Protein 4MJF (pdb70)

Organism: Phocaeicola vulgatus (strain ATCC 8482 / DSM 1447 / JCM 5826 / CCUG 4940 / NBRC 14291 / NCTC 11154) (NCBI:txid435590)

Sequence (219 aa):
ADESFADFFYNFASDEKLQLSRIVFPLPYYTEKKEHIEKDDQWKHDPLFSRQDAYTVLFDKAEDEDTGLTSVKIEWWIYLKKGKIKRYYFERLKGLWKLEAIDFADPREDTGKEDFFEFYERFANDSSVFQLSRLHEPLKFVTADPEDEFQILETTTLEAGQWFAFQPVLPRENLTNVNYGQNENVHSNTKVIEKGFGNGFNNTLYFERRHGLWKLQFEDLSD

Radius of gyration: 19.02 Å; Cα contacts (8 Å, |Δi|>4): 403; chains: 1; bounding box: 44×55×34 Å

Secondary structure (DSSP, 8-state):
-PPPHHHHHHHHHH-HHHHHHTB-SSEEEE---EEEE-GGGPPP--TTTTSSB---EESSTT-------EEEEEEEETTTTEEEEEEEEEETTEEEEEEEEEE-----SS---HHHHHHHHHH-HHHHHHTS-SSEEEEEE-SSSTT-EEEEEE-HHHHHHHS----SSEEEEEESS----TT-SEEEE--BSSS---EEEEEEEETTEEE--EEE---

Solvent-accessible surface area: 12993 Å² total

B-factor: mean 55.06, std 17.37, range [31.85, 145.03]

Foldseek 3Di:
DFDDPVVLLQCLLPPPVSVLVQEDPQAWEAAPDTDGNHSVRDDRDSPCVVPQKAKAKALDPVLPCSVQFWKWKWKQQLVVQWMKIWIWGGDPSRTHTRHIYIYRDAQDPDFDFPSPLLLCLLVPVVSVLVQADVFAKEWEADPDDPPDIDIDTDDSVRCVVPPDNRDNGIHMHMCRPHDDDRHRQKMKIWTGDPQQWIKMKIWGQDPRRIHIHIYTHRD

Nearest PDB structures (foldseek):
  4mjf-assembly1_A-2  TM=1.003E+00  e=5.907E-47  Phocaeicola vulgatus ATCC 8482
  3sbu-assembly1_A  TM=9.529E-01  e=8.980E-33  Bacteroides fragilis NCTC 9343
  5ts4-assembly3_C  TM=4.912E-01  e=8.233E-01  synthetic construct
  6ylz-assembly1_AAA-2  TM=1.681E-01  e=1.407E-01  Escherichia coli K-12

InterPro domains:
  IPR025590 Domain of unknown function DUF4348 [PF14254] (47-283)

Structure (mmCIF, N/CA/C/O backbone):
data_4MJF
#
_entry.id   4MJF
#
_cell.length_a   64.719
_cell.length_b   71.913
_cell.length_c   65.504
_cell.angle_alpha   90.000
_cell.angle_beta   92.310
_cell.angle_gamma   90.000
#
_symmetry.space_group_name_H-M   'C 1 2 1'
#
loop_
_entity.id
_entity.type
_entity.pdbx_description
1 polymer 'hypothetical protein'
2 non-polymer '3-CYCLOHEXYL-1-PROPYLSULFONIC ACID'
3 non-polymer 'SULFATE ION'
4 non-polymer 1,2-ETHANEDIOL
5 non-polymer 'CHLORIDE ION'
6 water water
#
loop_
_atom_site.group_PDB
_atom_site.id
_atom_site.type_symbol
_atom_site.label_atom_id
_atom_site.label_alt_id
_atom_site.label_comp_id
_atom_site.label_asym_id
_atom_site.label_entity_id
_atom_site.label_seq_id
_atom_site.pdbx_PDB_ins_code
_atom_site.Cartn_x
_atom_site.Cartn_y
_atom_site.Cartn_z
_atom_site.occupancy
_atom_site.B_iso_or_equiv
_atom_site.auth_seq_id
_atom_site.auth_comp_id
_atom_site.auth_asym_id
_atom_site.auth_atom_id
_atom_site.pdbx_PDB_model_num
ATOM 1 N N . ALA A 1 37 ? 5.530 76.418 30.147 1.00 67.43 60 ALA A N 1
ATOM 2 C CA . ALA A 1 37 ? 6.170 77.711 29.929 1.00 66.41 60 ALA A CA 1
ATOM 3 C C . ALA A 1 37 ? 7.697 77.590 29.687 1.00 66.76 60 ALA A C 1
ATOM 4 O O . ALA A 1 37 ? 8.243 78.423 28.951 1.00 68.14 60 ALA A O 1
ATOM 6 N N . ASP A 1 38 ? 8.389 76.590 30.308 1.00 57.61 61 ASP A N 1
ATOM 7 C CA . ASP A 1 38 ? 9.838 76.398 30.119 1.00 53.56 61 ASP A CA 1
ATOM 8 C C . ASP A 1 38 ? 10.115 76.065 28.667 1.00 52.04 61 ASP A C 1
ATOM 9 O O . ASP A 1 38 ? 9.378 75.268 28.090 1.00 52.87 61 ASP A O 1
ATOM 14 N N . GLU A 1 39 ? 11.160 76.663 28.067 1.00 44.40 62 GLU A N 1
ATOM 15 C CA . GLU A 1 39 ? 11.504 76.377 26.678 1.00 41.30 62 GLU A CA 1
ATOM 16 C C . GLU A 1 39 ? 12.049 74.988 26.475 1.00 44.06 62 GLU A C 1
ATOM 17 O O . GLU A 1 39 ? 12.899 74.497 27.230 1.00 42.31 62 GLU A O 1
ATOM 23 N N . SER A 1 40 ? 11.585 74.373 25.395 1.00 41.87 63 SER A N 1
ATOM 24 C CA . SER A 1 40 ? 12.078 73.096 24.929 1.00 40.90 63 SER A CA 1
ATOM 25 C C . SER A 1 40 ? 13.378 73.401 24.173 1.00 43.04 63 SER A C 1
ATOM 26 O O . SER A 1 40 ? 13.429 74.349 23.384 1.00 41.10 63 SER A O 1
ATOM 29 N N . PHE A 1 41 ? 14.450 72.661 24.465 1.00 38.20 64 PHE A N 1
ATOM 30 C CA . PHE A 1 41 ? 15.744 72.897 23.824 1.00 35.88 64 PHE A CA 1
ATOM 31 C C . PHE A 1 41 ? 15.683 72.787 22.290 1.00 38.53 64 PHE A C 1
ATOM 32 O O . PHE A 1 41 ? 16.275 73.610 21.612 1.00 38.67 64 PHE A O 1
ATOM 40 N N . ALA A 1 42 ? 15.009 71.766 21.757 1.00 36.91 65 ALA A N 1
ATOM 41 C CA . ALA A 1 42 ? 14.901 71.529 20.315 1.00 37.62 65 ALA A CA 1
ATOM 42 C C . ALA A 1 42 ? 14.241 72.725 19.606 1.00 40.06 65 ALA A C 1
ATOM 43 O O . ALA A 1 42 ? 14.726 73.180 18.569 1.00 39.30 65 ALA A O 1
ATOM 45 N N . ASP A 1 43 ? 13.179 73.258 20.198 1.00 38.00 66 ASP A N 1
ATOM 46 C CA . ASP A 1 43 ? 12.429 74.382 19.603 1.00 38.77 66 ASP A CA 1
ATOM 47 C C . ASP A 1 43 ? 13.234 75.662 19.685 1.00 39.53 66 ASP A C 1
ATOM 48 O O . ASP A 1 43 ? 13.267 76.402 18.698 1.00 39.73 66 ASP A O 1
ATOM 53 N N . PHE A 1 44 ? 13.933 75.901 20.832 1.00 34.31 67 PHE A N 1
ATOM 54 C CA . PHE A 1 44 ? 14.841 77.036 20.981 1.00 35.29 67 PHE A CA 1
ATOM 55 C C . PHE A 1 44 ? 15.991 76.936 19.982 1.00 39.84 67 PHE A C 1
ATOM 56 O O . PHE A 1 44 ? 16.393 77.934 19.397 1.00 39.26 67 PHE A O 1
ATOM 64 N N . PHE A 1 45 ? 16.585 75.726 19.856 1.00 37.52 68 PHE A N 1
ATOM 65 C CA . PHE A 1 45 ? 17.729 75.514 18.995 1.00 36.97 68 PHE A CA 1
ATOM 66 C C . PHE A 1 45 ? 17.432 75.904 17.566 1.00 39.34 68 PHE A C 1
ATOM 67 O O . PHE A 1 45 ? 18.226 76.632 16.957 1.00 37.86 68 PHE A O 1
ATOM 75 N N . TYR A 1 46 ? 16.309 75.410 17.014 1.00 36.01 69 TYR A N 1
ATOM 76 C CA . TYR A 1 46 ? 15.919 75.765 15.656 1.00 37.50 69 TYR A CA 1
ATOM 77 C C . TYR A 1 46 ? 15.803 77.288 15.503 1.00 42.15 69 TYR A C 1
ATOM 78 O O . TYR A 1 46 ? 16.276 77.850 14.511 1.00 41.44 69 TYR A O 1
ATOM 87 N N . ASN A 1 47 ? 15.170 77.951 16.480 1.00 38.93 70 ASN A N 1
ATOM 88 C CA . ASN A 1 47 ? 14.939 79.406 16.395 1.00 40.09 70 ASN A CA 1
ATOM 89 C C . ASN A 1 47 ? 16.251 80.193 16.527 1.00 41.42 70 ASN A C 1
ATOM 90 O O . ASN A 1 47 ? 16.478 81.148 15.789 1.00 42.73 70 ASN A O 1
ATOM 95 N N . PHE A 1 48 ? 17.119 79.762 17.421 1.00 38.05 71 PHE A N 1
ATOM 96 C CA . PHE A 1 48 ? 18.430 80.376 17.654 1.00 37.64 71 PHE A CA 1
ATOM 97 C C . PHE A 1 48 ? 19.298 80.301 16.394 1.00 42.93 71 PHE A C 1
ATOM 98 O O . PHE A 1 48 ? 19.955 81.283 16.048 1.00 43.59 71 PHE A O 1
ATOM 106 N N . ALA A 1 49 ? 19.276 79.154 15.706 1.00 40.51 72 ALA A N 1
ATOM 107 C CA . ALA A 1 49 ? 20.076 78.940 14.490 1.00 42.14 72 ALA A CA 1
ATOM 108 C C . ALA A 1 49 ? 19.531 79.701 13.307 1.00 48.81 72 ALA A C 1
ATOM 109 O O . ALA A 1 49 ? 20.307 80.102 12.454 1.00 50.42 72 ALA A O 1
ATOM 111 N N . SER A 1 50 ? 18.204 79.885 13.230 1.00 46.96 73 SER A N 1
ATOM 112 C CA . SER A 1 50 ? 17.560 80.501 12.077 1.00 48.85 73 SER A CA 1
ATOM 113 C C . SER A 1 50 ? 17.236 82.012 12.236 1.00 52.04 73 SER A C 1
ATOM 114 O O . SER A 1 50 ? 17.025 82.665 11.223 1.00 52.63 73 SER A O 1
ATOM 117 N N . ASP A 1 51 ? 17.200 82.576 13.454 1.00 46.35 74 ASP A N 1
ATOM 118 C CA . ASP A 1 51 ? 16.867 84.000 13.530 1.00 46.10 74 ASP A CA 1
ATOM 119 C C . ASP A 1 51 ? 18.047 84.756 14.155 1.00 49.15 74 ASP A C 1
ATOM 120 O O . ASP A 1 51 ? 18.425 84.493 15.297 1.00 42.91 74 ASP A O 1
ATOM 125 N N . GLU A 1 52 ? 18.630 85.683 13.373 1.00 49.03 75 GLU A N 1
ATOM 126 C CA . GLU A 1 52 ? 19.828 86.450 13.734 1.00 49.02 75 GLU A CA 1
ATOM 127 C C . GLU A 1 52 ? 19.635 87.334 14.952 1.00 49.98 75 GLU A C 1
ATOM 128 O O . GLU A 1 52 ? 20.505 87.349 15.820 1.00 46.80 75 GLU A O 1
ATOM 134 N N . LYS A 1 53 ? 18.521 88.083 15.006 1.00 48.31 76 LYS A N 1
ATOM 135 C CA . LYS A 1 53 ? 18.207 88.978 16.137 1.00 47.34 76 LYS A CA 1
ATOM 136 C C . LYS A 1 53 ? 17.976 88.157 17.405 1.00 47.64 76 LYS A C 1
ATOM 137 O O . LYS A 1 53 ? 18.481 88.529 18.471 1.00 46.82 76 LYS A O 1
ATOM 143 N N . LEU A 1 54 ? 17.262 87.019 17.288 1.00 43.52 77 LEU A N 1
ATOM 144 C CA . LEU A 1 54 ? 17.042 86.135 18.439 1.00 42.17 77 LEU A CA 1
ATOM 145 C C . LEU A 1 54 ? 18.374 85.597 18.964 1.00 45.54 77 LEU A C 1
ATOM 146 O O . LEU A 1 54 ? 18.609 85.637 20.174 1.00 44.75 77 LEU A O 1
ATOM 151 N N . GLN A 1 55 ? 19.248 85.117 18.055 1.00 41.66 78 GLN A N 1
ATOM 152 C CA . GLN A 1 55 ? 20.555 84.593 18.428 1.00 40.20 78 GLN A CA 1
ATOM 153 C C . GLN A 1 55 ? 21.353 85.632 19.226 1.00 43.43 78 GLN A C 1
ATOM 154 O O . GLN A 1 55 ? 21.842 85.315 20.321 1.00 41.09 78 GLN A O 1
ATOM 160 N N . LEU A 1 56 ? 21.486 86.855 18.683 1.00 41.63 79 LEU A N 1
ATOM 161 C CA . LEU A 1 56 ? 22.211 87.940 19.370 1.00 43.76 79 LEU A CA 1
ATOM 162 C C . LEU A 1 56 ? 21.671 88.200 20.790 1.00 46.08 79 LEU A C 1
ATOM 163 O O . LEU A 1 56 ? 22.454 88.424 21.700 1.00 46.68 79 LEU A O 1
ATOM 168 N N . SER A 1 57 ? 20.345 88.138 20.967 1.00 42.25 80 SER A N 1
ATOM 169 C CA . SER A 1 57 ? 19.654 88.408 22.235 1.00 41.26 80 SER A CA 1
ATOM 170 C C . SER A 1 57 ? 19.795 87.277 23.244 1.00 43.79 80 SER A C 1
ATOM 171 O O . SER A 1 57 ? 19.475 87.488 24.411 1.00 44.15 80 SER A O 1
ATOM 174 N N . ARG A 1 58 ? 20.234 86.071 22.811 1.00 37.39 81 ARG A N 1
ATOM 175 C CA . ARG A 1 58 ? 20.272 84.928 23.729 1.00 36.16 81 ARG A CA 1
ATOM 176 C C . ARG A 1 58 ? 21.689 84.527 24.116 1.00 40.84 81 ARG A C 1
ATOM 177 O O . ARG A 1 58 ? 21.878 83.450 24.668 1.00 40.92 81 ARG A O 1
ATOM 185 N N . ILE A 1 59 ? 22.679 85.379 23.812 1.00 38.06 82 ILE A N 1
ATOM 186 C CA . ILE A 1 59 ? 24.089 85.119 24.110 1.00 36.25 82 ILE A CA 1
ATOM 187 C C . ILE A 1 59 ? 24.551 86.118 25.161 1.00 39.48 82 ILE A C 1
ATOM 188 O O . ILE A 1 59 ? 24.227 87.287 25.052 1.00 38.83 82 ILE A O 1
ATOM 193 N N . VAL A 1 60 ? 25.347 85.671 26.141 1.00 37.34 83 VAL A N 1
ATOM 194 C CA . VAL A 1 60 ? 25.959 86.568 27.134 1.00 37.66 83 VAL A CA 1
ATOM 195 C C . VAL A 1 60 ? 27.046 87.398 26.409 1.00 42.62 83 VAL A C 1
ATOM 196 O O . VAL A 1 60 ? 27.887 86.815 25.740 1.00 42.10 83 VAL A O 1
ATOM 200 N N . PHE A 1 61 ? 27.010 88.734 26.501 1.00 40.66 84 PHE A N 1
ATOM 201 C CA . PHE A 1 61 ? 28.046 89.586 25.907 1.00 40.80 84 PHE A CA 1
ATOM 202 C C . PHE A 1 61 ? 28.637 90.492 26.981 1.00 45.40 84 PHE A C 1
ATOM 203 O O . PHE A 1 61 ? 27.867 91.031 27.760 1.00 45.17 84 PHE A O 1
ATOM 211 N N . PRO A 1 62 ? 29.978 90.609 27.129 1.00 43.25 85 PRO A N 1
ATOM 212 C CA . PRO A 1 62 ? 31.048 89.947 26.350 1.00 42.72 85 PRO A CA 1
ATOM 213 C C . PRO A 1 62 ? 31.003 88.442 26.636 1.00 45.52 85 PRO A C 1
ATOM 214 O O . PRO A 1 62 ? 30.762 88.048 27.763 1.00 45.54 85 PRO A O 1
ATOM 218 N N . LEU A 1 63 ? 31.140 87.614 25.605 1.00 42.47 86 LEU A N 1
ATOM 219 C CA . LEU A 1 63 ? 31.038 86.176 25.727 1.00 39.94 86 LEU A CA 1
ATOM 220 C C . LEU A 1 63 ? 32.349 85.530 26.142 1.00 42.33 86 LEU A C 1
ATOM 221 O O . LEU A 1 63 ? 33.286 85.543 25.354 1.00 41.34 86 LEU A O 1
ATOM 226 N N . PRO A 1 64 ? 32.393 84.834 27.303 1.00 40.05 87 PRO A N 1
ATOM 227 C CA . PRO A 1 64 ? 33.628 84.121 27.681 1.00 39.91 87 PRO A CA 1
ATOM 228 C C . PRO A 1 64 ? 33.969 83.061 26.626 1.00 43.47 87 PRO A C 1
ATOM 229 O O . PRO A 1 64 ? 33.120 82.239 26.267 1.00 41.45 87 PRO A O 1
ATOM 233 N N . TYR A 1 65 ? 35.190 83.134 26.080 1.00 41.92 88 TYR A N 1
ATOM 234 C CA . TYR A 1 65 ? 35.693 82.231 25.043 1.00 43.07 88 TYR A CA 1
ATOM 235 C C . TYR A 1 65 ? 37.002 81.599 25.527 1.00 46.23 88 TYR A C 1
ATOM 236 O O . TYR A 1 65 ? 38.052 82.251 25.546 1.00 44.68 88 TYR A O 1
ATOM 245 N N . TYR A 1 66 ? 36.915 80.339 25.983 1.00 42.14 89 TYR A N 1
ATOM 246 C CA . TYR A 1 66 ? 38.065 79.636 26.548 1.00 40.84 89 TYR A CA 1
ATOM 247 C C . TYR A 1 66 ? 38.791 78.947 25.451 1.00 44.41 89 TYR A C 1
ATOM 248 O O . TYR A 1 66 ? 38.251 78.025 24.808 1.00 41.59 89 TYR A O 1
ATOM 257 N N . THR A 1 67 ? 40.004 79.449 25.165 1.00 40.94 90 THR A N 1
ATOM 258 C CA . THR A 1 67 ? 40.789 78.881 24.073 1.00 42.56 90 THR A CA 1
ATOM 259 C C . THR A 1 67 ? 42.266 78.990 24.346 1.00 47.65 90 THR A C 1
ATOM 260 O O . THR A 1 67 ? 42.704 80.003 24.864 1.00 45.79 90 THR A O 1
ATOM 272 N N . GLU A 1 69 ? 44.365 77.623 26.540 1.00 52.19 92 GLU A N 1
ATOM 273 C CA . GLU A 1 69 ? 44.720 77.770 27.958 1.00 52.27 92 GLU A CA 1
ATOM 274 C C . GLU A 1 69 ? 44.610 79.220 28.434 1.00 53.89 92 GLU A C 1
ATOM 275 O O . GLU A 1 69 ? 45.206 79.601 29.439 1.00 54.62 92 GLU A O 1
ATOM 281 N N . LYS A 1 70 ? 43.808 80.016 27.731 1.00 48.91 93 LYS A N 1
ATOM 282 C CA . LYS A 1 70 ? 43.522 81.386 28.126 1.00 49.10 93 LYS A CA 1
ATOM 283 C C . LYS A 1 70 ? 42.032 81.648 27.965 1.00 49.68 93 LYS A C 1
ATOM 284 O O . LYS A 1 70 ? 41.259 80.739 27.615 1.00 48.75 93 LYS A O 1
ATOM 290 N N . LYS A 1 71 ? 41.614 82.838 28.312 1.00 45.21 94 LYS A N 1
ATOM 291 C CA . LYS A 1 71 ? 40.214 83.213 28.243 1.00 45.25 94 LYS A CA 1
ATOM 292 C C . LYS A 1 71 ? 40.091 84.541 27.519 1.00 52.84 94 LYS A C 1
ATOM 293 O O . LYS A 1 71 ? 40.700 85.544 27.908 1.00 54.58 94 LYS A O 1
ATOM 299 N N . GLU A 1 72 ? 39.340 84.509 26.436 1.00 49.07 95 GLU A N 1
ATOM 300 C CA . GLU A 1 72 ? 39.032 85.645 25.579 1.00 49.37 95 GLU A CA 1
ATOM 301 C C . GLU A 1 72 ? 37.603 86.028 25.815 1.00 51.51 95 GLU A C 1
ATOM 302 O O . GLU A 1 72 ? 36.895 85.319 26.532 1.00 49.48 95 GLU A O 1
ATOM 308 N N . HIS A 1 73 ? 37.159 87.109 25.171 1.00 48.83 96 HIS A N 1
ATOM 309 C CA . HIS A 1 73 ? 35.775 87.534 25.186 1.00 47.06 96 HIS A CA 1
ATOM 310 C C . HIS A 1 73 ? 35.365 87.955 23.776 1.00 52.30 96 HIS A C 1
ATOM 311 O O . HIS A 1 73 ? 36.131 88.636 23.084 1.00 51.78 96 HIS A O 1
ATOM 318 N N . ILE A 1 74 ? 34.190 87.490 23.316 1.00 46.98 97 ILE A N 1
ATOM 319 C CA . ILE A 1 74 ? 33.664 87.949 22.033 1.00 45.59 97 ILE A CA 1
ATOM 320 C C . ILE A 1 74 ? 32.710 89.081 22.361 1.00 47.61 97 ILE A C 1
ATOM 321 O O . ILE A 1 74 ? 31.799 88.923 23.183 1.00 44.38 97 ILE A O 1
ATOM 326 N N . GLU A 1 75 ? 32.963 90.247 21.767 1.00 46.75 98 GLU A N 1
ATOM 327 C CA . GLU A 1 75 ? 32.121 91.431 21.924 1.00 46.58 98 GLU A CA 1
ATOM 328 C C . GLU A 1 75 ? 30.862 91.277 21.053 1.00 50.12 98 GLU A C 1
ATOM 329 O O . GLU A 1 75 ? 30.930 90.631 20.007 1.00 49.09 98 GLU A O 1
ATOM 335 N N . LYS A 1 76 ? 29.725 91.855 21.474 1.00 47.61 99 LYS A N 1
ATOM 336 C CA . LYS A 1 76 ? 28.474 91.783 20.713 1.00 48.33 99 LYS A CA 1
ATOM 337 C C . LYS A 1 76 ? 28.696 92.262 19.272 1.00 55.75 99 LYS A C 1
ATOM 338 O O . LYS A 1 76 ? 28.248 91.583 18.345 1.00 54.43 99 LYS A O 1
ATOM 344 N N . ASP A 1 77 ? 29.445 93.396 19.108 1.00 55.66 100 ASP A N 1
ATOM 345 C CA A ASP A 1 77 ? 29.777 94.000 17.812 0.30 57.45 100 ASP A CA 1
ATOM 346 C CA B ASP A 1 77 ? 29.772 94.008 17.813 0.70 57.99 100 ASP A CA 1
ATOM 347 C C . ASP A 1 77 ? 30.531 93.044 16.888 1.00 61.31 100 ASP A C 1
ATOM 348 O O . ASP A 1 77 ? 30.405 93.158 15.670 1.00 63.13 100 ASP A O 1
ATOM 357 N N . GLN A 1 78 ? 31.309 92.100 17.461 1.00 55.20 101 GLN A N 1
ATOM 358 C CA . GLN A 1 78 ? 32.116 91.123 16.722 1.00 53.79 101 GLN A CA 1
ATOM 359 C C . GLN A 1 78 ? 31.371 89.834 16.368 1.00 55.25 101 GLN A C 1
ATOM 360 O O . GLN A 1 78 ? 31.881 89.056 15.555 1.00 55.45 101 GLN A O 1
ATOM 366 N N . TRP A 1 79 ? 30.212 89.563 16.989 1.00 49.71 102 TRP A N 1
ATOM 367 C CA . TRP A 1 79 ? 29.495 88.307 16.758 1.00 47.90 102 TRP A CA 1
ATOM 368 C C . TRP A 1 79 ? 29.014 88.127 15.298 1.00 52.89 102 TRP A C 1
ATOM 369 O O . TRP A 1 79 ? 28.387 89.015 14.724 1.00 53.90 102 TRP A O 1
ATOM 380 N N . LYS A 1 80 ? 29.359 86.963 14.713 1.00 50.41 103 LYS A N 1
ATOM 381 C CA . LYS A 1 80 ? 28.938 86.507 13.388 1.00 51.16 103 LYS A CA 1
ATOM 382 C C . LYS A 1 80 ? 27.859 85.471 13.599 1.00 51.03 103 LYS A C 1
ATOM 383 O O . LYS A 1 80 ? 28.098 84.528 14.355 1.00 48.26 103 LYS A O 1
ATOM 389 N N . HIS A 1 81 ? 26.699 85.598 12.920 1.00 47.83 104 HIS A N 1
ATOM 390 C CA . HIS A 1 81 ? 25.615 84.621 13.052 1.00 46.25 104 HIS A CA 1
ATOM 391 C C . HIS A 1 81 ? 26.145 83.207 12.852 1.00 48.41 104 HIS A C 1
ATOM 392 O O . HIS A 1 81 ? 26.884 82.931 11.910 1.00 46.63 104 HIS A O 1
ATOM 399 N N . ASP A 1 82 ? 25.824 82.341 13.795 1.00 45.87 105 ASP A N 1
ATOM 400 C CA . ASP A 1 82 ? 26.255 80.957 13.782 1.00 44.93 105 ASP A CA 1
ATOM 401 C C . ASP A 1 82 ? 25.041 80.094 13.448 1.00 50.27 105 ASP A C 1
ATOM 402 O O . ASP A 1 82 ? 24.120 80.006 14.266 1.00 47.71 105 ASP A O 1
ATOM 407 N N . PRO A 1 83 ? 24.980 79.500 12.224 1.00 50.85 106 PRO A N 1
ATOM 408 C CA . PRO A 1 83 ? 23.815 78.657 11.882 1.00 52.19 106 PRO A CA 1
ATOM 409 C C . PRO A 1 83 ? 23.894 77.277 12.544 1.00 57.88 106 PRO A C 1
ATOM 410 O O . PRO A 1 83 ? 22.954 76.492 12.419 1.00 57.44 106 PRO A O 1
ATOM 414 N N . LEU A 1 84 ? 25.001 77.021 13.295 1.00 55.26 107 LEU A N 1
ATOM 415 C CA . LEU A 1 84 ? 25.347 75.780 13.985 1.00 56.88 107 LEU A CA 1
ATOM 416 C C . LEU A 1 84 ? 25.263 74.636 12.958 1.00 63.43 107 LEU A C 1
ATOM 417 O O . LEU A 1 84 ? 25.990 74.690 11.958 1.00 62.75 107 LEU A O 1
ATOM 422 N N . PHE A 1 85 ? 24.344 73.671 13.134 1.00 61.22 108 PHE A N 1
ATOM 423 C CA . PHE A 1 85 ? 24.244 72.600 12.155 1.00 60.56 108 PHE A CA 1
ATOM 424 C C . PHE A 1 85 ? 22.843 72.532 11.523 1.00 67.64 108 PHE A C 1
ATOM 425 O O . PHE A 1 85 ? 22.358 71.455 11.189 1.00 68.88 108 PHE A O 1
ATOM 433 N N . SER A 1 86 ? 22.261 73.713 11.250 1.00 65.57 109 SER A N 1
ATOM 434 C CA . SER A 1 86 ? 20.960 73.902 10.609 1.00 66.99 109 SER A CA 1
ATOM 435 C C . SER A 1 86 ? 21.055 73.841 9.069 1.00 72.75 109 SER A C 1
ATOM 436 O O . SER A 1 86 ? 20.024 73.870 8.394 1.00 74.70 109 SER A O 1
ATOM 439 N N . ARG A 1 87 ? 22.279 73.833 8.515 1.00 67.54 110 ARG A N 1
ATOM 440 C CA . ARG A 1 87 ? 22.490 73.768 7.067 1.00 67.35 110 ARG A CA 1
ATOM 441 C C . ARG A 1 87 ? 23.040 72.380 6.683 1.00 68.23 110 ARG A C 1
ATOM 442 O O . ARG A 1 87 ? 23.489 72.178 5.554 1.00 69.12 110 ARG A O 1
ATOM 450 N N . GLN A 1 88 ? 23.022 71.441 7.652 1.00 60.77 111 GLN A N 1
ATOM 451 C CA . GLN A 1 88 ? 23.429 70.037 7.520 1.00 58.52 111 GLN A CA 1
ATOM 452 C C . GLN A 1 88 ? 22.200 69.192 7.273 1.00 58.61 111 GLN A C 1
ATOM 453 O O . GLN A 1 88 ? 21.134 69.529 7.787 1.00 56.93 111 GLN A O 1
ATOM 459 N N . ASP A 1 89 ? 22.343 68.063 6.568 1.00 53.53 112 ASP A N 1
ATOM 460 C CA . ASP A 1 89 ? 21.205 67.165 6.354 1.00 53.99 112 ASP A CA 1
ATOM 461 C C . ASP A 1 89 ? 21.032 66.204 7.536 1.00 53.87 112 ASP A C 1
ATOM 462 O O . ASP A 1 89 ? 19.949 65.650 7.740 1.00 53.89 112 ASP A O 1
ATOM 467 N N . ALA A 1 90 ? 22.093 66.050 8.336 1.00 47.14 113 ALA A N 1
ATOM 468 C CA . ALA A 1 90 ? 22.121 65.160 9.487 1.00 45.23 113 ALA A CA 1
ATOM 469 C C . ALA A 1 90 ? 23.095 65.667 10.549 1.00 45.32 113 ALA A C 1
ATOM 470 O O . ALA A 1 90 ? 23.935 66.528 10.270 1.00 44.90 113 ALA A O 1
ATOM 472 N N . TYR A 1 91 ? 22.993 65.122 11.765 1.00 37.98 114 TYR A N 1
ATOM 473 C CA . TYR A 1 91 ? 23.900 65.471 12.841 1.00 35.83 114 TYR A CA 1
ATOM 474 C C . TYR A 1 91 ? 24.130 64.219 13.691 1.00 39.48 114 TYR A C 1
ATOM 475 O O . TYR A 1 91 ? 23.386 63.240 13.594 1.00 39.03 114 TYR A O 1
ATOM 484 N N . THR A 1 92 ? 25.155 64.260 14.520 1.00 38.22 115 THR A N 1
ATOM 485 C CA . THR A 1 92 ? 25.453 63.120 15.372 1.00 38.15 115 THR A CA 1
ATOM 486 C C . THR A 1 92 ? 25.345 63.474 16.842 1.00 40.32 115 THR A C 1
ATOM 487 O O . THR A 1 92 ? 25.512 64.622 17.264 1.00 38.17 115 THR A O 1
ATOM 491 N N . VAL A 1 93 ? 25.026 62.450 17.613 1.00 36.51 116 VAL A N 1
ATOM 492 C CA . VAL A 1 93 ? 24.968 62.461 19.057 1.00 35.51 116 VAL A CA 1
ATOM 493 C C . VAL A 1 93 ? 25.876 61.301 19.486 1.00 38.89 116 VAL A C 1
ATOM 494 O O . VAL A 1 93 ? 25.760 60.195 18.947 1.00 37.97 116 VAL A O 1
ATOM 498 N N . LEU A 1 94 ? 26.743 61.559 20.446 1.00 36.37 117 LEU A N 1
ATOM 499 C CA . LEU A 1 94 ? 27.737 60.580 20.909 1.00 38.31 117 LEU A CA 1
ATOM 500 C C . LEU A 1 94 ? 27.494 60.080 22.317 1.00 41.92 117 LEU A C 1
ATOM 501 O O . LEU A 1 94 ? 27.086 60.840 23.204 1.00 38.32 117 LEU A O 1
ATOM 506 N N . PHE A 1 95 ? 27.778 58.777 22.520 1.00 40.26 118 PHE A N 1
ATOM 507 C CA . PHE A 1 95 ? 27.622 58.070 23.792 1.00 40.42 118 PHE A CA 1
ATOM 508 C C . PHE A 1 95 ? 28.851 57.206 24.064 1.00 45.39 118 PHE A C 1
ATOM 509 O O . PHE A 1 95 ? 29.431 56.680 23.111 1.00 42.25 118 PHE A O 1
ATOM 517 N N . ASP A 1 96 ? 29.276 57.093 25.354 1.00 43.03 119 ASP A N 1
ATOM 518 C CA . ASP A 1 96 ? 30.403 56.230 25.721 1.00 43.96 119 ASP A CA 1
ATOM 519 C C . ASP A 1 96 ? 29.952 54.779 25.667 1.00 50.66 119 ASP A C 1
ATOM 520 O O . ASP A 1 96 ? 30.733 53.917 25.306 1.00 52.55 119 ASP A O 1
ATOM 525 N N . LYS A 1 97 ? 28.693 54.515 25.992 1.00 48.29 120 LYS A N 1
ATOM 526 C CA . LYS A 1 97 ? 28.150 53.159 25.978 1.00 50.49 120 LYS A CA 1
ATOM 527 C C . LYS A 1 97 ? 26.717 53.174 25.497 1.00 54.48 120 LYS A C 1
ATOM 528 O O . LYS A 1 97 ? 26.030 54.186 25.651 1.00 53.20 120 LYS A O 1
ATOM 530 N N . ALA A 1 98 ? 26.258 52.038 24.940 1.00 52.91 121 ALA A N 1
ATOM 531 C CA . ALA A 1 98 ? 24.902 51.859 24.413 1.00 53.11 121 ALA A CA 1
ATOM 532 C C . ALA A 1 98 ? 23.840 52.104 25.497 1.00 61.22 121 ALA A C 1
ATOM 533 O O . ALA A 1 98 ? 22.811 52.709 25.200 1.00 60.41 121 ALA A O 1
ATOM 535 N N . GLU A 1 99 ? 24.107 51.668 26.761 1.00 59.73 122 GLU A N 1
ATOM 536 C CA . GLU A 1 99 ? 23.166 51.829 27.880 1.00 61.21 122 GLU A CA 1
ATOM 537 C C . GLU A 1 99 ? 22.954 53.324 28.259 1.00 63.91 122 GLU A C 1
ATOM 538 O O . GLU A 1 99 ? 21.902 53.655 28.804 1.00 63.76 122 GLU A O 1
ATOM 544 N N . ASP A 1 100 ? 23.925 54.215 27.945 1.00 58.96 123 ASP A N 1
ATOM 545 C CA . ASP A 1 100 ? 23.815 55.647 28.223 1.00 57.34 123 ASP A CA 1
ATOM 546 C C . ASP A 1 100 ? 22.722 56.322 27.344 1.00 61.40 123 ASP A C 1
ATOM 547 O O . ASP A 1 100 ? 22.310 57.447 27.651 1.00 59.50 123 ASP A O 1
ATOM 560 N N . GLU A 1 102 ? 19.518 55.223 26.960 1.00 75.45 125 GLU A N 1
ATOM 561 C CA . GLU A 1 102 ? 18.191 55.124 27.580 1.00 78.29 125 GLU A CA 1
ATOM 562 C C . GLU A 1 102 ? 18.041 56.207 28.667 1.00 84.56 125 GLU A C 1
ATOM 563 O O . GLU A 1 102 ? 18.697 56.133 29.712 1.00 84.85 125 GLU A O 1
ATOM 573 N N . ASP A 1 106 ? 13.893 63.647 31.481 1.00 94.75 129 ASP A N 1
ATOM 574 C CA . ASP A 1 106 ? 14.061 64.549 32.618 1.00 94.54 129 ASP A CA 1
ATOM 575 C C . ASP A 1 106 ? 13.160 65.788 32.463 1.00 98.14 129 ASP A C 1
ATOM 576 O O . ASP A 1 106 ? 12.345 66.042 33.357 1.00 99.46 129 ASP A O 1
ATOM 581 N N . THR A 1 107 ? 13.316 66.559 31.338 1.00 92.42 130 THR A N 1
ATOM 582 C CA . THR A 1 107 ? 12.567 67.786 30.969 1.00 91.46 130 THR A CA 1
ATOM 583 C C . THR A 1 107 ? 12.811 68.930 32.013 1.00 91.47 130 THR A C 1
ATOM 584 O O . THR A 1 107 ? 12.529 70.102 31.733 1.00 90.78 130 THR A O 1
ATOM 588 N N . GLY A 1 108 ? 13.367 68.568 33.172 1.00 84.59 131 GLY A N 1
ATOM 589 C CA . GLY A 1 108 ? 13.822 69.475 34.218 1.00 81.97 131 GLY A CA 1
ATOM 590 C C . GLY A 1 108 ? 15.311 69.721 34.0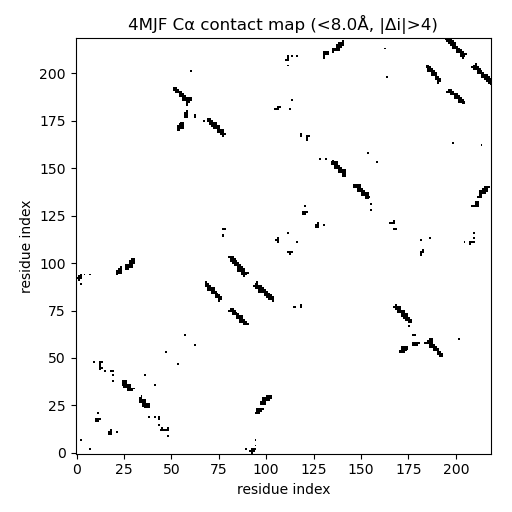16 1.00 79.20 131 GLY A C 1
ATOM 591 O O . GLY A 1 108 ? 16.006 70.215 34.912 1.00 79.66 131 GLY A O 1
ATOM 592 N N . LEU A 1 109 ? 15.814 69.325 32.826 1.00 68.59 132 LEU A N 1
ATOM 593 C CA . LEU A 1 109 ? 17.202 69.465 32.399 1.00 64.47 132 LEU A CA 1
ATOM 594 C C . LEU A 1 109 ? 17.414 70.901 31.919 1.00 57.24 132 LEU A C 1
ATOM 595 O O . LEU A 1 109 ? 16.661 71.402 31.072 1.00 54.75 132 LEU A O 1
ATOM 600 N N . THR A 1 110 ? 18.405 71.578 32.513 1.00 47.52 133 THR A N 1
ATOM 601 C CA . THR A 1 110 ? 18.656 72.984 32.218 1.00 44.45 133 THR A CA 1
ATOM 602 C C . THR A 1 110 ? 20.007 73.238 31.580 1.00 42.97 133 THR A C 1
ATOM 603 O O . THR A 1 110 ? 20.329 74.393 31.355 1.00 40.68 133 THR A O 1
ATOM 607 N N . SER A 1 111 ? 20.806 72.191 31.314 1.00 39.32 134 SER A N 1
ATOM 608 C CA . SER A 1 111 ? 22.140 72.364 30.733 1.00 37.43 134 SER A CA 1
ATOM 609 C C . SER A 1 111 ? 22.295 71.517 29.517 1.00 39.36 134 SER A C 1
ATOM 610 O O . SER A 1 111 ? 22.021 70.319 29.564 1.00 39.48 134 SER A O 1
ATOM 613 N N . VAL A 1 112 ? 22.740 72.128 28.417 1.00 34.36 135 VAL A N 1
ATOM 614 C CA . VAL A 1 112 ? 22.995 71.396 27.188 1.00 33.89 135 VAL A CA 1
ATOM 615 C C . VAL A 1 112 ? 24.301 71.914 26.581 1.00 37.46 135 VAL A C 1
ATOM 616 O O . VAL A 1 112 ? 24.466 73.113 26.404 1.00 36.52 135 VAL A O 1
ATOM 620 N N . LYS A 1 113 ? 25.212 70.998 26.245 1.00 35.65 136 LYS A N 1
ATOM 621 C CA . LYS A 1 113 ? 26.454 71.339 25.560 1.00 35.84 136 LYS A CA 1
ATOM 622 C C . LYS A 1 113 ? 26.365 70.884 24.153 1.00 39.68 136 LYS A C 1
ATOM 623 O O . LYS A 1 113 ? 26.115 69.712 23.926 1.00 40.33 136 LYS A O 1
ATOM 62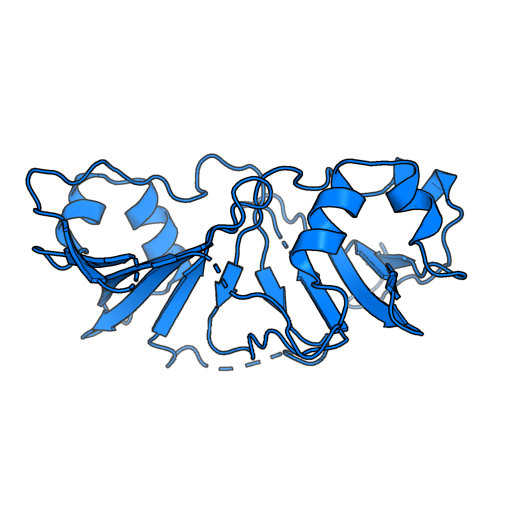9 N N . ILE A 1 114 ? 26.510 71.801 23.199 1.00 37.11 137 ILE A N 1
ATOM 630 C CA . ILE A 1 114 ? 26.527 71.456 21.784 1.00 36.54 137 ILE A CA 1
ATOM 631 C C . ILE A 1 114 ? 27.993 71.424 21.390 1.00 40.58 137 ILE A C 1
ATOM 632 O O . ILE A 1 114 ? 28.729 72.317 21.799 1.00 39.83 137 ILE A O 1
ATOM 637 N N . GLU A 1 115 ? 28.437 70.384 20.652 1.00 37.33 138 GLU A N 1
ATOM 638 C CA . GLU A 1 115 ? 29.841 70.312 20.281 1.00 36.62 138 GLU A CA 1
ATOM 639 C C . GLU A 1 115 ? 30.059 70.082 18.807 1.00 42.82 138 GLU A C 1
ATOM 640 O O . GLU A 1 115 ? 29.261 69.401 18.161 1.00 42.20 138 GLU A O 1
ATOM 646 N N . TRP A 1 116 ? 31.146 70.665 18.290 1.00 42.17 139 TRP A N 1
ATOM 647 C CA A TRP A 1 116 ? 31.628 70.514 16.909 0.50 44.38 139 TRP A CA 1
ATOM 648 C CA B TRP A 1 116 ? 31.578 70.463 16.918 0.50 43.02 139 TRP A CA 1
ATOM 649 C C . TRP A 1 116 ? 32.988 69.861 16.992 1.00 47.69 139 TRP A C 1
ATOM 650 O O . TRP A 1 116 ? 33.876 70.428 17.643 1.00 46.20 139 TRP A O 1
ATOM 671 N N . ILE A 1 117 ? 33.151 68.647 16.438 1.00 45.10 140 ILE A N 1
ATOM 672 C CA . ILE A 1 117 ? 34.445 67.936 16.473 1.00 46.31 140 ILE A CA 1
ATOM 673 C C . ILE A 1 117 ? 35.135 68.166 15.135 1.00 49.74 140 ILE A C 1
ATOM 674 O O . ILE A 1 117 ? 34.630 67.704 14.110 1.00 47.04 140 ILE A O 1
ATOM 679 N N . TYR A 1 118 ? 36.263 68.894 15.140 1.00 48.53 141 TYR A N 1
ATOM 680 C CA . TYR A 1 118 ? 37.056 69.153 13.925 1.00 50.28 141 TYR A CA 1
ATOM 681 C C . TYR A 1 118 ? 38.071 68.033 13.839 1.00 52.64 141 TYR A C 1
ATOM 682 O O . TYR A 1 118 ? 39.099 68.085 14.507 1.00 52.98 141 TYR A O 1
ATOM 691 N N . LEU A 1 119 ? 37.726 66.965 13.108 1.00 48.41 142 LEU A N 1
ATOM 692 C CA . LEU A 1 119 ? 38.549 65.755 13.025 1.00 49.38 142 LEU A CA 1
ATOM 693 C C . LEU A 1 119 ? 39.971 65.999 12.458 1.00 56.14 142 LEU A C 1
ATOM 694 O O . LEU A 1 119 ? 40.943 65.532 13.053 1.00 54.70 142 LEU A O 1
ATOM 699 N N . LYS A 1 120 ? 40.094 66.760 11.356 1.00 56.13 143 LYS A N 1
ATOM 700 C CA . LYS A 1 120 ? 41.394 66.983 10.710 1.00 58.89 143 LYS A CA 1
ATOM 701 C C . LYS A 1 120 ? 42.277 67.960 11.506 1.00 66.65 143 LYS A C 1
ATOM 702 O O . LYS A 1 120 ? 43.469 67.695 11.665 1.00 67.94 143 LYS A O 1
ATOM 708 N N . LYS A 1 121 ? 41.684 69.036 12.061 1.00 64.44 144 LYS A N 1
ATOM 709 C CA . LYS A 1 121 ? 42.393 70.054 12.864 1.00 64.45 144 LYS A CA 1
ATOM 710 C C . LYS A 1 121 ? 42.741 69.549 14.266 1.00 65.76 144 LYS A C 1
ATOM 711 O O . LYS A 1 121 ? 43.602 70.135 14.929 1.00 66.30 144 LYS A O 1
ATOM 717 N N . GLY A 1 122 ? 42.053 68.495 14.710 1.00 59.56 145 GLY A N 1
ATOM 718 C CA . GLY A 1 122 ? 42.189 67.946 16.055 1.00 58.74 145 GLY A CA 1
ATOM 719 C C . GLY A 1 122 ? 41.631 68.918 17.084 1.00 61.52 145 GLY A C 1
ATOM 720 O O . GLY A 1 122 ? 42.213 69.093 18.154 1.00 61.99 145 GLY A O 1
ATOM 721 N N . LYS A 1 123 ? 40.505 69.594 16.752 1.00 57.24 146 LYS A N 1
ATOM 722 C CA . LYS A 1 123 ? 39.901 70.599 17.644 1.00 55.55 146 LYS A CA 1
ATOM 723 C C . LYS A 1 123 ? 38.443 70.302 17.985 1.00 56.49 146 LYS A C 1
ATOM 724 O O . LYS A 1 123 ? 37.751 69.588 17.258 1.00 55.63 146 LYS A O 1
ATOM 730 N N . ILE A 1 124 ? 37.975 70.885 19.092 1.00 51.23 147 ILE A 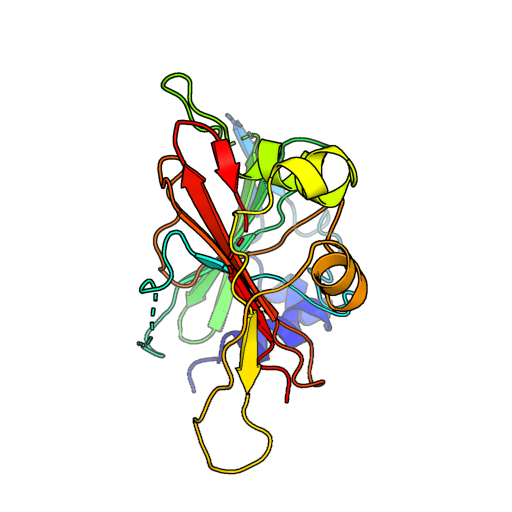N 1
ATOM 731 C CA . ILE A 1 124 ? 36.589 70.764 19.541 1.00 49.13 147 ILE A CA 1
ATOM 732 C C . ILE A 1 124 ? 36.062 72.141 19.957 1.00 49.92 147 ILE A C 1
ATOM 733 O O . ILE A 1 124 ? 36.722 72.871 20.706 1.00 49.38 147 ILE A O 1
ATOM 738 N N . LYS A 1 125 ? 34.888 72.497 19.444 1.00 43.66 148 LYS A N 1
ATOM 739 C CA . LYS A 1 125 ? 34.240 73.727 19.863 1.00 41.91 148 LYS A CA 1
ATOM 740 C C . LYS A 1 125 ? 33.024 73.322 20.705 1.00 44.35 148 LYS A C 1
ATOM 741 O O . LYS A 1 125 ? 32.220 72.510 20.243 1.00 44.90 148 LYS A O 1
ATOM 747 N N . ARG A 1 126 ? 32.894 73.861 21.925 1.00 38.98 149 ARG A N 1
ATOM 748 C CA . ARG A 1 126 ? 31.751 73.580 22.807 1.00 38.37 149 ARG A CA 1
ATOM 749 C C . ARG A 1 126 ? 30.953 74.836 23.092 1.00 41.84 149 ARG A C 1
ATOM 750 O O . ARG A 1 126 ? 31.522 75.878 23.392 1.00 41.68 149 ARG A O 1
ATOM 758 N N . TYR A 1 127 ? 29.632 74.729 23.009 1.00 38.00 150 TYR A N 1
ATOM 759 C CA . TYR A 1 127 ? 28.695 75.806 23.319 1.00 36.47 150 TYR A CA 1
ATOM 760 C C . TYR A 1 127 ? 27.967 75.412 24.589 1.00 38.13 150 TYR A C 1
ATOM 761 O O . TYR A 1 127 ? 27.389 74.316 24.640 1.00 36.50 150 TYR A O 1
ATOM 770 N N . TYR A 1 128 ? 28.028 76.256 25.633 1.00 35.54 151 TYR A N 1
ATOM 771 C CA . TYR A 1 128 ? 27.366 75.976 26.922 1.00 34.38 151 TYR A CA 1
ATOM 772 C C . TYR A 1 128 ? 26.010 76.651 26.949 1.00 36.26 151 TYR A C 1
ATOM 773 O O . TYR A 1 128 ? 25.926 77.873 27.130 1.00 36.64 151 TYR A O 1
ATOM 782 N N . PHE A 1 129 ? 24.947 75.871 26.718 1.00 31.85 152 PHE A N 1
ATOM 783 C CA . PHE A 1 129 ? 23.583 76.432 26.765 1.00 32.00 152 PHE A CA 1
ATOM 784 C C . PHE A 1 129 ? 23.000 76.154 28.129 1.00 35.63 152 PHE A C 1
ATOM 785 O O . PHE A 1 129 ? 23.134 75.053 28.649 1.00 34.83 152 PHE A O 1
ATOM 793 N N . GLU A 1 130 ? 22.393 77.176 28.734 1.00 33.41 153 GLU A N 1
ATOM 794 C CA . GLU A 1 130 ? 21.809 77.045 30.056 1.00 34.31 153 GLU A CA 1
ATOM 795 C C . GLU A 1 130 ? 20.411 77.610 30.046 1.00 36.96 153 GLU A C 1
ATOM 796 O O . GLU A 1 130 ? 20.224 78.698 29.527 1.00 35.92 153 GLU A O 1
ATOM 802 N N . ARG A 1 131 ? 19.451 76.879 30.646 1.00 35.53 154 ARG A N 1
ATOM 803 C CA . ARG A 1 131 ? 18.053 77.301 30.744 1.00 36.63 154 ARG A CA 1
ATOM 804 C C . ARG A 1 131 ? 17.867 78.136 32.033 1.00 40.39 154 ARG A C 1
ATOM 805 O O . ARG A 1 131 ? 17.925 77.615 33.167 1.00 36.46 154 ARG A O 1
ATOM 813 N N . LEU A 1 132 ? 17.694 79.459 31.830 1.00 38.32 155 LEU A N 1
ATOM 814 C CA . LEU A 1 132 ? 17.573 80.428 32.922 1.00 38.78 155 LEU A CA 1
ATOM 815 C C . LEU A 1 132 ? 16.261 81.093 32.869 1.00 44.42 155 LEU A C 1
ATOM 816 O O . LEU A 1 132 ? 15.885 81.661 31.827 1.00 42.85 155 LEU A O 1
ATOM 821 N N . LYS A 1 133 ? 15.509 80.937 33.984 1.00 42.40 156 LYS A N 1
ATOM 822 C CA . LYS A 1 133 ? 14.129 81.403 34.136 1.00 43.11 156 LYS A CA 1
ATOM 823 C C . LYS A 1 133 ? 13.290 80.852 32.959 1.00 47.25 156 LYS A C 1
ATOM 824 O O . LYS A 1 133 ? 12.447 81.557 32.422 1.00 48.96 156 LYS A O 1
ATOM 830 N N . GLY A 1 134 ? 13.549 79.600 32.574 1.00 43.50 157 GLY A N 1
ATOM 831 C CA . GLY A 1 134 ? 12.854 78.935 31.471 1.00 44.47 157 GLY A CA 1
ATOM 832 C C . GLY A 1 134 ? 13.349 79.278 30.070 1.00 47.34 157 GLY A C 1
ATOM 833 O O . GLY A 1 134 ? 12.852 78.709 29.093 1.00 46.77 157 GLY A O 1
ATOM 834 N N . LEU A 1 135 ? 14.360 80.176 29.956 1.00 42.35 158 LEU A N 1
ATOM 835 C CA . LEU A 1 135 ? 14.886 80.635 28.659 1.00 40.84 158 LEU A CA 1
ATOM 836 C C . LEU A 1 135 ? 16.306 80.163 28.405 1.00 42.71 158 LEU A C 1
ATOM 837 O O . LEU A 1 135 ? 17.186 80.407 29.238 1.00 41.78 158 LEU A O 1
ATOM 842 N N . TRP A 1 136 ? 16.549 79.529 27.247 1.00 37.90 159 TRP A N 1
ATOM 843 C CA . TRP A 1 136 ? 17.916 79.078 26.932 1.00 37.08 159 TRP A CA 1
ATOM 844 C C . TRP A 1 136 ? 18.822 80.224 26.540 1.00 40.06 159 TRP A C 1
ATOM 845 O O . TRP A 1 136 ? 18.448 81.057 25.729 1.00 38.24 159 TRP A O 1
ATOM 856 N N . LYS A 1 137 ? 20.027 80.245 27.113 1.00 37.03 160 LYS A N 1
ATOM 857 C CA . LYS A 1 137 ? 21.048 81.268 26.867 1.00 36.44 160 LYS A CA 1
ATOM 858 C C . LYS A 1 137 ? 22.393 80.636 26.581 1.00 39.37 160 LYS A C 1
ATOM 859 O O . LYS A 1 137 ? 22.702 79.575 27.138 1.00 37.34 160 LYS A O 1
ATOM 865 N N . LEU A 1 138 ? 23.214 81.296 25.740 1.00 37.94 161 LEU A N 1
ATOM 866 C CA . LEU A 1 138 ? 24.586 80.851 25.464 1.00 35.90 161 LEU A CA 1
ATOM 867 C C . LEU A 1 138 ? 25.482 81.543 26.476 1.00 37.99 161 LEU A C 1
ATOM 868 O O . LEU A 1 138 ? 25.581 82.764 26.476 1.00 37.67 161 LEU A O 1
ATOM 873 N N . GLU A 1 139 ? 26.090 80.756 27.359 1.00 33.99 162 GLU A N 1
ATOM 874 C CA . GLU A 1 139 ? 26.852 81.275 28.500 1.00 35.40 162 GLU A CA 1
ATOM 875 C C . GLU A 1 139 ? 28.341 81.402 28.258 1.00 40.30 162 GLU A C 1
ATOM 876 O O . GLU A 1 139 ? 28.992 82.240 28.887 1.00 42.02 162 GLU A O 1
ATOM 882 N N . ALA A 1 140 ? 28.890 80.521 27.433 1.00 36.78 163 ALA A N 1
ATOM 883 C CA . ALA A 1 140 ? 30.322 80.432 27.180 1.00 36.24 163 ALA A CA 1
ATOM 884 C C . ALA A 1 140 ? 30.584 79.517 26.024 1.00 38.76 163 ALA A C 1
ATOM 885 O O . ALA A 1 140 ? 29.730 78.699 25.673 1.00 36.66 163 ALA A O 1
ATOM 887 N N . ILE A 1 141 ? 31.786 79.639 25.444 1.00 35.76 164 ILE A N 1
ATOM 888 C CA . ILE A 1 141 ? 32.291 78.788 24.378 1.00 35.05 164 ILE A CA 1
ATOM 889 C C . ILE A 1 141 ? 33.719 78.296 24.735 1.00 40.81 164 ILE A C 1
ATOM 890 O O . ILE A 1 141 ? 34.561 79.068 25.193 1.00 41.64 164 ILE A O 1
ATOM 895 N N . ASP A 1 142 ? 33.983 77.029 24.482 1.00 37.78 165 ASP A N 1
ATOM 896 C CA . ASP A 1 142 ? 35.338 76.463 24.474 1.00 37.71 165 ASP A CA 1
ATOM 897 C C . ASP A 1 142 ? 35.732 76.196 23.043 1.00 44.39 165 ASP A C 1
ATOM 898 O O . ASP A 1 142 ? 34.900 75.696 22.289 1.00 41.93 165 ASP A O 1
ATOM 903 N N . PHE A 1 143 ? 37.003 76.462 22.686 1.00 46.23 166 PHE A N 1
ATOM 904 C CA . PHE A 1 143 ? 37.655 76.062 21.429 1.00 47.30 166 PHE A CA 1
ATOM 905 C C . PHE A 1 143 ? 39.009 75.517 21.823 1.00 54.26 166 PHE A C 1
ATOM 906 O O . PHE A 1 143 ? 39.949 76.292 22.030 1.00 56.89 166 PHE A O 1
ATOM 914 N N . ALA A 1 144 ? 39.099 74.204 22.017 1.00 50.63 167 ALA A N 1
ATOM 915 C CA . ALA A 1 144 ? 40.357 73.632 22.478 1.00 52.86 167 ALA A CA 1
ATOM 916 C C . ALA A 1 144 ? 40.832 72.469 21.631 1.00 58.58 167 ALA A C 1
ATOM 917 O O . ALA A 1 144 ? 40.137 72.030 20.713 1.00 55.85 167 ALA A O 1
ATOM 919 N N . ASP A 1 145 ? 42.036 71.974 21.975 1.00 59.46 168 ASP A N 1
ATOM 920 C CA . ASP A 1 145 ? 42.627 70.769 21.432 1.00 61.08 168 ASP A CA 1
ATOM 921 C C . ASP A 1 145 ? 41.750 69.617 21.818 1.00 68.71 168 ASP A C 1
ATOM 922 O O . ASP A 1 145 ? 41.255 69.567 22.958 1.00 66.38 168 ASP A O 1
ATOM 935 N N . PRO A 1 147 ? 40.440 66.641 23.376 1.00 78.25 170 PRO A N 1
ATOM 936 C CA . PRO A 1 147 ? 40.980 65.855 24.501 1.00 79.94 170 PRO A CA 1
ATOM 937 C C . PRO A 1 147 ? 41.415 64.489 23.978 1.00 86.40 170 PRO A C 1
ATOM 938 O O . PRO A 1 147 ? 40.633 63.801 23.310 1.00 86.10 170 PRO A O 1
ATOM 942 N N . ARG A 1 148 ? 42.709 64.194 24.122 1.00 84.81 171 ARG A N 1
ATOM 943 C CA . ARG A 1 148 ? 43.303 62.951 23.632 1.00 85.52 171 ARG A CA 1
ATOM 944 C C . ARG A 1 148 ? 43.352 61.900 24.721 1.00 90.18 171 ARG A C 1
ATOM 945 O O . ARG A 1 148 ? 43.556 62.228 25.896 1.00 89.46 171 ARG A O 1
ATOM 953 N N . GLU A 1 149 ? 43.160 60.628 24.321 1.00 87.39 172 GLU A N 1
ATOM 954 C CA . GLU A 1 149 ? 43.245 59.480 25.216 1.00 88.49 172 GLU A CA 1
ATOM 955 C C . GLU A 1 149 ? 44.737 59.269 25.521 1.00 95.56 172 GLU A C 1
ATOM 956 O O . GLU A 1 149 ? 45.541 59.144 24.596 1.00 96.45 172 GLU A O 1
ATOM 962 N N . ASP A 1 150 ? 45.109 59.321 26.803 1.00 93.57 173 ASP A N 1
ATOM 963 C CA . ASP A 1 150 ? 46.495 59.152 27.236 1.00 95.96 173 ASP A CA 1
ATOM 964 C C . ASP A 1 150 ? 46.756 57.684 27.587 1.00 101.15 173 ASP A C 1
ATOM 965 O O . ASP A 1 150 ? 46.062 56.799 27.077 1.00 101.41 173 ASP A O 1
ATOM 967 N N . THR A 1 151 ? 47.793 57.424 28.411 1.00 97.87 174 THR A N 1
ATOM 968 C CA . THR A 1 151 ? 48.237 56.104 28.879 1.00 98.35 174 THR A CA 1
ATOM 969 C C . THR A 1 151 ? 48.505 55.119 27.709 1.00 97.05 174 THR A C 1
ATOM 970 O O . THR A 1 151 ? 48.387 53.905 27.904 1.00 98.67 174 THR A O 1
ATOM 972 N N . GLY A 1 152 ? 48.890 55.651 26.536 1.00 87.02 175 GLY A N 1
ATOM 973 C CA . GLY A 1 152 ? 49.234 54.876 25.344 1.00 83.85 175 GLY A CA 1
ATOM 974 C C . GLY A 1 152 ? 48.145 53.922 24.895 1.00 78.94 175 GLY A C 1
ATOM 975 O O . GLY A 1 152 ? 48.285 52.695 25.037 1.00 78.92 175 GLY A O 1
ATOM 976 N N . LYS A 1 153 ? 47.044 54.505 24.367 1.00 66.03 176 LYS A N 1
ATOM 977 C CA . LYS A 1 153 ? 45.830 53.829 23.904 1.00 62.05 176 LYS A CA 1
ATOM 978 C C . LYS A 1 153 ? 45.229 54.552 22.693 1.00 59.89 176 LYS A C 1
ATOM 979 O O . LYS A 1 153 ? 45.110 55.792 22.699 1.00 59.77 176 LYS A O 1
ATOM 985 N N . GLU A 1 154 ? 44.794 53.772 21.676 1.00 51.72 177 GLU A N 1
ATOM 986 C CA . GLU A 1 154 ? 44.213 54.325 20.452 1.00 49.34 177 GLU A CA 1
ATOM 987 C C . GLU A 1 154 ? 43.017 55.210 20.758 1.00 52.04 177 GLU A C 1
ATOM 988 O O . GLU A 1 154 ? 41.979 54.779 21.298 1.00 50.87 177 GLU A O 1
ATOM 994 N N . ASP A 1 155 ? 43.171 56.462 20.344 1.00 48.82 178 ASP A N 1
ATOM 995 C CA . ASP A 1 155 ? 42.189 57.492 20.510 1.00 45.95 178 ASP A CA 1
ATOM 996 C C . ASP A 1 155 ? 41.032 57.262 19.529 1.00 50.30 178 ASP A C 1
ATOM 997 O O . ASP A 1 155 ? 41.286 57.053 18.341 1.00 50.18 178 ASP A O 1
ATOM 1002 N N . PHE A 1 156 ? 39.768 57.324 20.026 1.00 44.75 179 PHE A N 1
ATOM 1003 C CA . PHE A 1 156 ? 38.591 57.088 19.200 1.00 43.75 179 PHE A CA 1
ATOM 1004 C C . PHE A 1 156 ? 38.485 58.035 17.998 1.00 44.25 179 PHE A C 1
ATOM 1005 O O . PHE A 1 156 ? 38.147 57.568 16.923 1.00 41.58 179 PHE A O 1
ATOM 1013 N N . PHE A 1 157 ? 38.692 59.353 18.190 1.00 43.02 180 PHE A N 1
ATOM 1014 C CA . PHE A 1 157 ? 38.494 60.349 17.117 1.00 42.49 180 PHE A CA 1
ATOM 1015 C C . PHE A 1 157 ? 39.603 60.281 16.074 1.00 44.83 180 PHE A C 1
ATOM 1016 O O . PHE A 1 157 ? 39.310 60.440 14.894 1.00 42.63 180 PHE A O 1
ATOM 1024 N N . GLU A 1 158 ? 40.839 59.942 16.477 1.00 45.12 181 GLU A N 1
ATOM 1025 C CA . GLU A 1 158 ? 41.932 59.698 15.527 1.00 46.80 181 GLU A CA 1
ATOM 1026 C C . GLU A 1 158 ? 41.614 58.444 14.701 1.00 47.47 181 GLU A C 1
ATOM 1027 O O . GLU A 1 158 ? 41.853 58.422 13.495 1.00 47.09 181 GLU A O 1
ATOM 1033 N N . PHE A 1 159 ? 41.069 57.404 15.369 1.00 41.78 182 PHE A N 1
ATOM 1034 C CA . PHE A 1 159 ? 40.629 56.184 14.696 1.00 39.79 182 PHE A CA 1
ATOM 1035 C C . PHE A 1 159 ? 39.484 56.510 13.712 1.00 40.65 182 PHE A C 1
ATOM 1036 O O . PHE A 1 159 ? 39.524 56.081 12.565 1.00 40.57 182 PHE A O 1
ATOM 1044 N N . TYR A 1 160 ? 38.449 57.230 14.190 1.00 36.82 183 TYR A N 1
ATOM 1045 C CA . TYR A 1 160 ? 37.244 57.496 13.390 1.00 35.02 183 TYR A CA 1
ATOM 1046 C C . TYR A 1 160 ? 37.615 58.275 12.128 1.00 37.54 183 TYR A C 1
ATOM 1047 O O . TYR A 1 160 ? 37.078 57.992 11.047 1.00 36.95 183 TYR A O 1
ATOM 1056 N N . GLU A 1 161 ? 38.549 59.240 12.260 1.00 37.09 184 GLU A N 1
ATOM 1057 C CA . GLU A 1 161 ? 38.983 60.091 11.135 1.00 37.53 184 GLU A CA 1
ATOM 1058 C C . GLU A 1 161 ? 39.561 59.229 10.028 1.00 42.20 184 GLU A C 1
ATOM 1059 O O . GLU A 1 161 ? 39.172 59.372 8.867 1.00 40.82 184 GLU A O 1
ATOM 1065 N N . ARG A 1 162 ? 40.435 58.276 10.397 1.00 40.80 185 ARG A N 1
ATOM 1066 C CA . ARG A 1 162 ? 41.024 57.379 9.420 1.00 40.50 185 ARG A CA 1
ATOM 1067 C C . ARG A 1 162 ? 39.972 56.383 8.902 1.00 43.25 185 ARG A C 1
ATOM 1068 O O . ARG A 1 162 ? 39.956 56.108 7.700 1.00 42.92 185 ARG A O 1
ATOM 1076 N N . PHE A 1 163 ? 39.096 55.849 9.802 1.00 38.56 186 PHE A N 1
ATOM 1077 C CA . PHE A 1 163 ? 38.023 54.914 9.438 1.00 37.21 186 PHE A CA 1
ATOM 1078 C C . PHE A 1 163 ? 37.135 55.507 8.328 1.00 40.27 186 PHE A C 1
ATOM 1079 O O . PHE A 1 163 ? 36.871 54.839 7.331 1.00 40.51 186 PHE A O 1
ATOM 1087 N N . ALA A 1 164 ? 36.721 56.781 8.478 1.00 38.07 187 ALA A N 1
ATOM 1088 C CA . ALA A 1 164 ? 35.865 57.455 7.502 1.00 37.39 187 ALA A CA 1
ATOM 1089 C C . ALA A 1 164 ? 36.634 57.897 6.243 1.00 42.40 187 ALA A C 1
ATOM 1090 O O . ALA A 1 164 ? 36.017 57.961 5.184 1.00 40.70 187 ALA A O 1
ATOM 1092 N N . ASN A 1 165 ? 37.954 58.199 6.337 1.00 40.90 188 ASN A N 1
ATOM 1093 C CA . ASN A 1 165 ? 38.707 58.734 5.182 1.00 41.64 188 ASN A CA 1
ATOM 1094 C C . ASN A 1 165 ? 39.591 57.723 4.445 1.00 46.23 188 ASN A C 1
ATOM 1095 O O . ASN A 1 165 ? 40.083 58.020 3.356 1.00 46.96 188 ASN A O 1
ATOM 1100 N N . ASP A 1 166 ? 39.754 56.533 4.985 1.00 42.14 189 ASP A N 1
ATOM 1101 C CA . ASP A 1 166 ? 40.618 55.522 4.381 1.00 42.49 189 ASP A CA 1
ATOM 1102 C C . ASP A 1 166 ? 39.809 54.247 4.360 1.00 45.15 189 ASP A C 1
ATOM 1103 O O . ASP A 1 166 ? 39.670 53.594 5.396 1.00 44.05 189 ASP A O 1
ATOM 1108 N N . SER A 1 167 ? 39.249 53.918 3.176 1.00 41.04 190 SER A N 1
ATOM 1109 C CA A SER A 1 167 ? 38.377 52.760 2.998 0.50 40.12 190 SER A CA 1
ATOM 1110 C CA B SER A 1 167 ? 38.382 52.758 3.011 0.50 40.11 190 SER A CA 1
ATOM 1111 C C . SER A 1 167 ? 39.115 51.444 3.240 1.00 44.5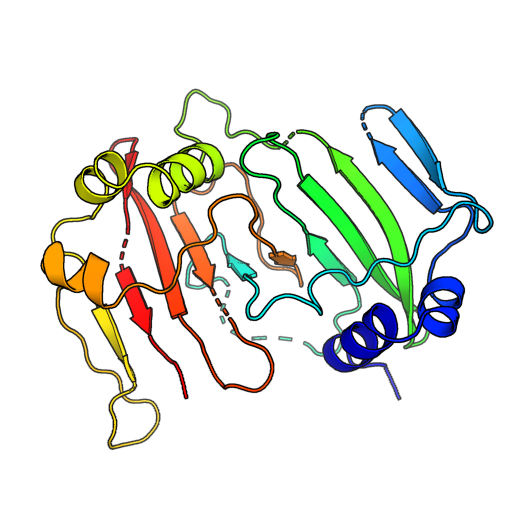3 190 SER A C 1
ATOM 1112 O O . SER A 1 167 ? 38.488 50.478 3.665 1.00 43.85 190 SER A O 1
ATOM 1117 N N . VAL A 1 168 ? 40.444 51.405 2.988 1.00 44.22 191 VAL A N 1
ATOM 1118 C CA . VAL A 1 168 ? 41.290 50.219 3.206 1.00 45.55 191 VAL A CA 1
ATOM 1119 C C . VAL A 1 168 ? 41.359 49.977 4.715 1.00 47.20 191 VAL A C 1
ATOM 1120 O O . VAL A 1 168 ? 41.054 48.878 5.196 1.00 45.40 191 VAL A O 1
ATOM 1124 N N . PHE A 1 169 ? 41.751 51.029 5.459 1.00 43.36 192 PHE A N 1
ATOM 1125 C CA . PHE A 1 169 ? 41.784 50.995 6.915 1.00 42.69 192 PHE A CA 1
ATOM 1126 C C . PHE A 1 169 ? 40.396 50.655 7.435 1.00 44.61 192 PHE A C 1
ATOM 1127 O O . PHE A 1 169 ? 40.293 49.852 8.350 1.00 45.21 192 PHE A O 1
ATOM 1135 N N . GLN A 1 170 ? 39.330 51.231 6.835 1.00 40.26 193 GLN A N 1
ATOM 1136 C CA . GLN A 1 170 ? 37.946 50.996 7.284 1.00 39.31 193 GLN A CA 1
ATOM 1137 C C . GLN A 1 170 ? 37.591 49.501 7.215 1.00 45.23 193 GLN A C 1
ATOM 1138 O O . GLN A 1 170 ? 37.044 48.945 8.188 1.00 43.30 193 GLN A O 1
ATOM 1144 N N . LEU A 1 171 ? 37.927 48.854 6.074 1.00 43.51 194 LEU A N 1
ATOM 1145 C CA . LEU A 1 171 ? 37.707 47.420 5.854 1.00 44.21 194 LEU 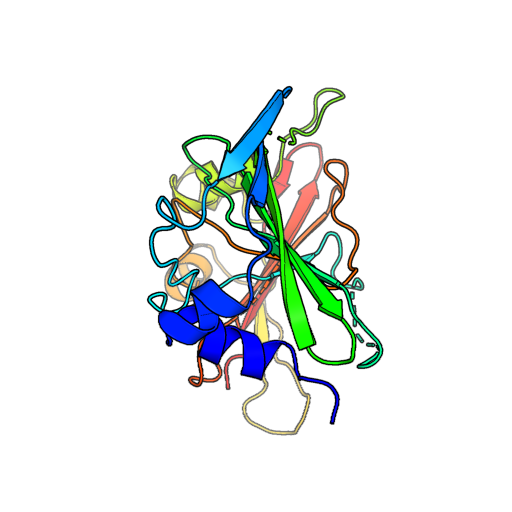A CA 1
ATOM 1146 C C . LEU A 1 171 ? 38.431 46.579 6.941 1.00 45.46 194 LEU A C 1
ATOM 1147 O O . LEU A 1 171 ? 37.824 45.660 7.484 1.00 44.02 194 LEU A O 1
ATOM 1152 N N . SER A 1 172 ? 39.706 46.910 7.268 1.00 43.27 195 SER A N 1
ATOM 1153 C CA . SER A 1 172 ? 40.531 46.215 8.272 1.00 43.90 195 SER A CA 1
ATOM 1154 C C . SER A 1 172 ? 39.979 46.344 9.698 1.00 47.76 195 SER A C 1
ATOM 1155 O O . SER A 1 172 ? 40.341 45.523 10.554 1.00 48.73 195 SER 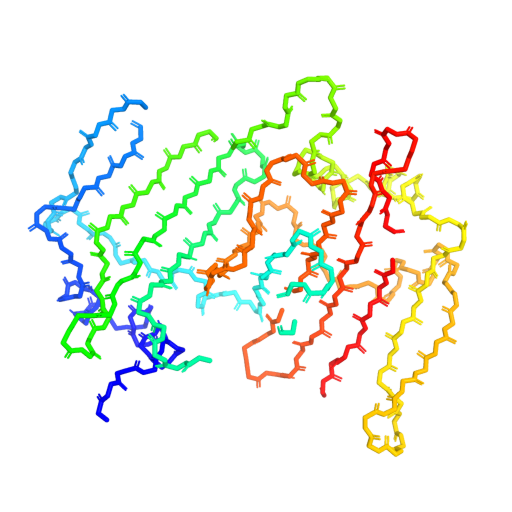A O 1
ATOM 1158 N N . ARG A 1 173 ? 39.139 47.383 9.970 1.00 42.92 196 ARG A N 1
ATOM 1159 C CA . ARG A 1 173 ? 38.603 47.619 11.307 1.00 42.81 196 ARG A CA 1
ATOM 1160 C C . ARG A 1 173 ? 37.110 47.242 11.439 1.00 46.30 196 ARG A C 1
ATOM 1161 O O . ARG A 1 173 ? 36.432 47.728 12.345 1.00 44.92 196 ARG A O 1
ATOM 1169 N N . LEU A 1 174 ? 36.603 46.346 10.579 1.00 42.64 197 LEU A N 1
ATOM 1170 C CA . LEU A 1 174 ? 35.243 45.850 10.773 1.00 42.44 197 LEU A CA 1
ATOM 1171 C C . LEU A 1 174 ? 35.384 44.583 11.603 1.00 49.90 197 LEU A C 1
ATOM 1172 O O . LEU A 1 174 ? 36.193 43.721 11.268 1.00 52.12 197 LEU A O 1
ATOM 1177 N N . HIS A 1 175 ? 34.637 44.469 12.685 1.00 46.57 198 HIS A N 1
ATOM 1178 C CA . HIS A 1 175 ? 34.660 43.276 13.503 1.00 47.41 198 HIS A CA 1
ATOM 1179 C C . HIS A 1 175 ? 34.077 42.113 12.691 1.00 51.13 198 HIS A C 1
ATOM 1180 O O . HIS A 1 175 ? 33.228 42.322 11.826 1.00 49.03 198 HIS A O 1
ATOM 1187 N N . GLU A 1 176 ? 34.570 40.913 12.949 1.00 49.94 199 GLU A N 1
ATOM 1188 C CA . GLU A 1 176 ? 34.092 39.697 12.326 1.00 52.30 199 GLU A CA 1
ATOM 1189 C C . GLU A 1 176 ? 33.470 38.850 13.440 1.00 59.28 199 GLU A C 1
ATOM 1190 O O . GLU A 1 176 ? 34.186 38.418 14.353 1.00 59.87 199 GLU A O 1
ATOM 1196 N N . PRO A 1 177 ? 32.129 38.690 13.447 1.00 57.24 200 PRO A N 1
ATOM 1197 C CA . PRO A 1 177 ? 31.160 39.181 12.447 1.00 55.85 200 PRO A CA 1
ATOM 1198 C C . PRO A 1 177 ? 30.718 40.630 12.707 1.00 55.31 200 PRO A C 1
ATOM 1199 O O . PRO A 1 177 ? 30.859 41.139 13.821 1.00 54.64 200 PRO A O 1
ATOM 1203 N N . LEU A 1 178 ? 30.209 41.290 11.662 1.00 50.25 201 LEU A N 1
ATOM 1204 C CA . LEU A 1 178 ? 29.678 42.649 11.735 1.00 47.42 201 LEU A CA 1
ATOM 1205 C C . LEU A 1 178 ? 28.144 42.561 11.804 1.00 50.09 201 LEU A C 1
ATOM 1206 O O . LEU A 1 178 ? 27.492 42.189 10.824 1.00 47.05 201 LEU A O 1
ATOM 1211 N N . LYS A 1 179 ? 27.585 42.954 12.955 1.00 47.06 202 LYS A N 1
ATOM 1212 C CA . LYS A 1 179 ? 26.152 42.873 13.228 1.00 47.13 202 LYS A CA 1
ATOM 1213 C C . LYS A 1 179 ? 25.369 43.999 12.577 1.00 51.07 202 LYS A C 1
ATOM 1214 O O . LYS A 1 179 ? 25.786 45.149 12.623 1.00 49.46 202 LYS A O 1
ATOM 1220 N N . PHE A 1 180 ? 24.240 43.654 11.949 1.00 48.44 203 PHE A N 1
ATOM 1221 C CA . PHE A 1 180 ? 23.319 44.621 11.353 1.00 46.68 203 PHE A CA 1
ATOM 1222 C C . PHE A 1 180 ? 21.931 44.432 11.948 1.00 50.69 203 PHE A C 1
ATOM 1223 O O . PHE A 1 180 ? 21.408 43.315 11.960 1.00 51.45 203 PHE A O 1
ATOM 1231 N N . VAL A 1 181 ? 21.350 45.518 12.447 1.00 45.00 204 VAL A N 1
ATOM 1232 C CA . VAL A 1 181 ? 20.017 45.521 13.043 1.00 46.24 204 VAL A CA 1
ATOM 1233 C C . VAL A 1 181 ? 19.164 46.544 12.275 1.00 54.24 204 VAL A C 1
ATOM 1234 O O . VAL A 1 181 ? 19.608 47.670 12.017 1.00 51.50 204 VAL A O 1
ATOM 1238 N N . THR A 1 182 ? 17.944 46.156 11.906 1.00 54.52 205 THR A N 1
ATOM 1239 C CA . THR A 1 182 ? 17.050 47.091 11.240 1.00 55.06 205 THR A CA 1
ATOM 1240 C C . THR A 1 182 ? 15.641 46.925 11.786 1.00 62.61 205 THR A C 1
ATOM 1241 O O . THR A 1 182 ? 15.289 45.853 12.276 1.00 62.12 205 THR A O 1
ATOM 1245 N N . ALA A 1 183 ? 14.839 47.988 11.693 1.00 62.04 206 ALA A N 1
ATOM 1246 C CA . ALA A 1 183 ? 13.452 47.927 12.132 1.00 64.27 206 ALA A CA 1
ATOM 1247 C C . ALA A 1 183 ? 12.697 46.941 11.250 1.00 72.63 206 ALA A C 1
ATOM 1248 O O . ALA A 1 183 ? 12.842 46.954 10.020 1.00 70.95 206 ALA A O 1
ATOM 1250 N N . ASP A 1 184 ? 11.962 46.031 11.896 1.00 74.53 207 ASP A N 1
ATOM 1251 C CA . ASP A 1 184 ? 11.153 45.027 11.214 1.00 77.80 207 ASP A CA 1
ATOM 1252 C C . ASP A 1 184 ? 10.000 45.758 10.479 1.00 86.05 207 ASP A C 1
ATOM 1253 O O . ASP A 1 184 ? 9.297 46.541 11.130 1.00 86.30 207 ASP A O 1
ATOM 1258 N N . PRO A 1 185 ? 9.825 45.591 9.136 1.00 85.21 208 PRO A N 1
ATOM 1259 C CA . PRO A 1 185 ? 8.759 46.337 8.436 1.00 86.70 208 PRO A CA 1
ATOM 1260 C C . PRO A 1 185 ? 7.347 45.806 8.713 1.00 96.07 208 PRO A C 1
ATOM 1261 O O . PRO A 1 185 ? 6.418 46.121 7.962 1.00 98.27 208 PRO A O 1
ATOM 1265 N N . GLU A 1 186 ? 7.182 45.017 9.790 1.00 93.68 209 GLU A N 1
ATOM 1266 C CA . GLU A 1 186 ? 5.900 44.458 10.186 1.00 95.86 209 GLU A CA 1
ATOM 1267 C C . GLU A 1 186 ? 5.512 45.033 11.560 1.00 99.67 209 GLU A C 1
ATOM 1268 O O . GLU A 1 186 ? 5.416 46.261 11.686 1.00 99.41 209 GLU A O 1
ATOM 1270 N N . ASP A 1 187 ? 5.332 44.160 12.578 1.00 95.08 210 ASP A N 1
ATOM 1271 C CA . ASP A 1 187 ? 4.930 44.465 13.957 1.00 94.18 210 ASP A CA 1
ATOM 1272 C C . ASP A 1 187 ? 5.781 45.550 14.648 1.00 92.75 210 ASP A C 1
ATOM 1273 O O . ASP A 1 187 ? 6.980 45.712 14.367 1.00 90.22 210 ASP A O 1
ATOM 1278 N N . GLU A 1 188 ? 5.127 46.263 15.581 1.00 87.58 211 GLU A N 1
ATOM 1279 C CA . GLU A 1 188 ? 5.673 47.358 16.377 1.00 85.13 211 GLU A CA 1
ATOM 1280 C C . GLU A 1 188 ? 6.832 46.918 17.269 1.00 84.68 211 GLU A C 1
ATOM 1281 O O . GLU A 1 188 ? 6.827 45.805 17.802 1.00 84.55 211 GLU A O 1
ATOM 1287 N N . PHE A 1 189 ? 7.833 47.822 17.408 1.00 77.08 212 PHE A N 1
ATOM 1288 C CA . PHE A 1 189 ? 9.047 47.739 18.240 1.00 74.06 212 PHE A CA 1
ATOM 1289 C C . PHE A 1 189 ? 9.937 46.523 17.927 1.00 76.46 212 PHE A C 1
ATOM 1290 O O . PHE A 1 189 ? 10.881 46.277 18.672 1.00 75.76 212 PHE A O 1
ATOM 1298 N N . GLN A 1 190 ? 9.681 45.801 16.814 1.00 71.86 213 GLN A N 1
ATOM 1299 C CA . GLN A 1 190 ? 10.450 44.610 16.440 1.00 70.99 213 GLN A CA 1
ATOM 1300 C C . GLN A 1 190 ? 11.683 44.953 15.600 1.00 72.49 213 GLN A C 1
ATOM 1301 O O . GLN A 1 190 ? 11.723 45.988 14.936 1.00 70.94 213 GLN A O 1
ATOM 1307 N N . ILE A 1 191 ? 12.698 44.079 15.655 1.00 68.46 214 ILE A N 1
ATOM 1308 C CA . ILE A 1 191 ? 13.952 44.267 14.920 1.00 65.70 214 ILE A CA 1
ATOM 1309 C C . ILE A 1 191 ? 14.307 43.021 14.136 1.00 68.51 214 ILE A C 1
ATOM 1310 O O . ILE A 1 191 ? 13.889 41.918 14.485 1.00 69.45 214 ILE A O 1
ATOM 1315 N N . LEU A 1 192 ? 15.099 43.211 13.078 1.00 62.84 215 LEU A N 1
ATOM 1316 C CA . LEU A 1 192 ? 15.637 42.140 12.252 1.00 62.61 215 LEU A CA 1
ATOM 1317 C C . LEU A 1 192 ? 17.137 42.176 12.442 1.00 64.03 215 LEU A C 1
ATOM 1318 O O . LEU A 1 192 ? 17.717 43.258 12.388 1.00 59.95 215 LEU A O 1
ATOM 1323 N N . GLU A 1 193 ? 17.752 41.030 12.762 1.00 62.23 216 GLU A N 1
ATOM 1324 C CA . GLU A 1 193 ? 19.192 40.975 13.014 1.00 61.58 216 GLU A CA 1
ATOM 1325 C C . GLU A 1 193 ? 19.880 39.976 12.111 1.00 65.75 216 GLU A C 1
ATOM 1326 O O . GLU A 1 193 ? 19.449 38.820 12.018 1.00 67.29 216 GLU A O 1
ATOM 1332 N N . THR A 1 194 ? 20.961 40.436 11.455 1.00 60.46 217 THR A N 1
ATOM 1333 C CA A THR A 1 194 ? 21.804 39.634 10.553 0.50 60.64 217 THR A CA 1
ATOM 1334 C CA B THR A 1 194 ? 21.791 39.626 10.557 0.50 60.03 217 THR A CA 1
ATOM 1335 C C . THR A 1 194 ? 23.261 40.062 10.722 1.00 62.76 217 THR A C 1
ATOM 1336 O O . THR A 1 194 ? 23.568 40.884 11.590 1.00 60.94 217 THR A O 1
ATOM 1343 N N . THR A 1 195 ? 24.162 39.508 9.902 1.00 59.45 218 THR A N 1
ATOM 1344 C CA . THR A 1 195 ? 25.568 39.885 9.896 1.00 57.85 218 THR A CA 1
ATOM 1345 C C . THR A 1 195 ? 25.838 40.442 8.501 1.00 58.92 218 THR A C 1
ATOM 1346 O O . THR A 1 195 ? 25.118 40.094 7.556 1.00 58.40 218 THR A O 1
ATOM 1350 N N . LEU A 1 196 ? 26.823 41.342 8.368 1.00 52.56 219 LEU A N 1
ATOM 1351 C CA . LEU A 1 196 ? 27.107 41.924 7.061 1.00 50.60 219 LEU A CA 1
ATOM 1352 C C . LEU A 1 196 ? 28.450 41.488 6.510 1.00 55.87 219 LEU A C 1
ATOM 1353 O O . LEU A 1 196 ? 29.440 41.410 7.244 1.00 56.24 219 LEU A O 1
ATOM 1358 N N . GLU A 1 197 ? 28.481 41.233 5.202 1.00 52.13 220 GLU A N 1
ATOM 1359 C CA . GLU A 1 197 ? 29.719 41.001 4.471 1.00 53.12 220 GLU A CA 1
ATOM 1360 C C . GLU A 1 197 ? 30.277 42.392 4.189 1.00 53.76 220 GLU A C 1
ATOM 1361 O O . GLU A 1 197 ? 29.507 43.345 4.154 1.00 52.65 220 GLU A O 1
ATOM 1367 N N . ALA A 1 198 ? 31.592 42.525 4.050 1.00 50.57 221 ALA A N 1
ATOM 1368 C CA . ALA A 1 198 ? 32.255 43.802 3.779 1.00 49.78 221 ALA A CA 1
ATOM 1369 C C . ALA A 1 198 ? 31.545 44.620 2.684 1.00 51.24 221 ALA A C 1
ATOM 1370 O O . ALA A 1 198 ? 31.305 45.818 2.864 1.00 48.58 221 ALA A O 1
ATOM 1372 N N . GLY A 1 199 ? 31.192 43.962 1.578 1.00 49.09 222 GLY A N 1
ATOM 1373 C CA . GLY A 1 199 ? 30.515 44.597 0.446 1.00 47.61 222 GLY A CA 1
ATOM 1374 C C . GLY A 1 199 ? 29.185 45.210 0.812 1.00 49.44 222 GLY A C 1
ATOM 1375 O O . GLY A 1 199 ? 28.852 46.309 0.354 1.00 48.37 222 GLY A O 1
ATOM 1376 N N . GLN A 1 200 ? 28.429 44.501 1.667 1.00 46.46 223 GLN A N 1
ATOM 1377 C CA . GLN A 1 200 ? 27.114 44.942 2.147 1.00 45.96 223 GLN A CA 1
ATOM 1378 C C . GLN A 1 200 ? 27.244 46.123 3.082 1.00 46.47 223 GLN A C 1
ATOM 1379 O O . GLN A 1 200 ? 26.443 47.053 2.975 1.00 44.48 223 GLN A O 1
ATOM 1385 N N . TRP A 1 201 ? 28.279 46.121 3.967 1.00 42.89 224 TRP A N 1
ATOM 1386 C CA . TRP A 1 201 ? 28.537 47.264 4.849 1.00 41.24 224 TRP A CA 1
ATOM 1387 C C . TRP A 1 201 ? 28.786 48.516 4.024 1.00 43.29 224 TRP A C 1
ATOM 1388 O O . TRP A 1 201 ? 28.194 49.532 4.320 1.00 43.45 224 TRP A O 1
ATOM 1399 N N . PHE A 1 202 ? 29.659 48.459 2.989 1.00 40.52 225 PHE A N 1
ATOM 1400 C CA . PHE A 1 202 ? 29.920 49.642 2.158 1.00 39.44 225 PHE A CA 1
ATOM 1401 C C . PHE A 1 202 ? 28.704 50.090 1.336 1.00 41.78 225 PHE A C 1
ATOM 1402 O O . PHE A 1 202 ? 28.513 51.294 1.141 1.00 39.23 225 PHE A O 1
ATOM 1410 N N . ALA A 1 203 ? 27.863 49.146 0.900 1.00 41.36 226 ALA A N 1
ATOM 1411 C CA . ALA A 1 203 ? 26.647 49.476 0.138 1.00 43.13 226 ALA A CA 1
ATOM 1412 C C . ALA A 1 203 ? 25.583 50.169 0.997 1.00 48.98 226 ALA A C 1
ATOM 1413 O O . ALA A 1 203 ? 25.007 51.177 0.578 1.00 49.65 226 ALA A O 1
ATOM 1415 N N . PHE A 1 204 ? 25.324 49.634 2.204 1.00 46.41 227 PHE A N 1
ATOM 1416 C CA . PHE A 1 204 ? 24.232 50.126 3.046 1.00 46.37 227 PHE A CA 1
ATOM 1417 C C . PHE A 1 204 ? 24.639 51.170 4.091 1.00 46.86 227 PHE A C 1
ATOM 1418 O O . PHE A 1 204 ? 23.762 51.804 4.663 1.00 44.93 227 PHE A O 1
ATOM 1426 N N . GLN A 1 205 ? 25.940 51.371 4.332 1.00 42.98 228 GLN A N 1
ATOM 1427 C CA . GLN A 1 205 ? 26.375 52.364 5.321 1.00 41.30 228 GLN A CA 1
ATOM 1428 C C . GLN A 1 205 ? 25.813 53.774 5.048 1.00 47.12 228 GLN A C 1
ATOM 1429 O O . GLN A 1 205 ? 25.610 54.159 3.888 1.00 45.48 228 GLN A O 1
ATOM 1435 N N . PRO A 1 206 ? 25.603 54.592 6.098 1.00 45.23 229 PRO A N 1
ATOM 1436 C CA . PRO A 1 206 ? 25.259 55.996 5.837 1.00 45.87 229 PRO A CA 1
ATOM 1437 C C . PRO A 1 206 ? 26.493 56.708 5.272 1.00 49.30 229 PRO A C 1
ATOM 1438 O O . PRO A 1 206 ? 27.595 56.137 5.328 1.00 46.68 229 PRO A O 1
ATOM 1442 N N . VAL A 1 207 ? 26.322 57.914 4.691 1.00 46.70 230 VAL A N 1
ATOM 1443 C CA . VAL A 1 207 ? 27.457 58.710 4.233 1.00 46.29 230 VAL A CA 1
ATOM 1444 C C . VAL A 1 207 ? 28.195 59.075 5.520 1.00 48.32 230 VAL A C 1
ATOM 1445 O O . VAL A 1 207 ? 27.646 59.779 6.361 1.00 47.58 230 VAL A O 1
ATOM 1449 N N . LEU A 1 208 ? 29.375 58.512 5.725 1.00 44.55 231 LEU A N 1
ATOM 1450 C CA . LEU A 1 208 ? 30.097 58.781 6.953 1.00 43.42 231 LEU A CA 1
ATOM 1451 C C . LEU A 1 208 ? 30.700 60.196 6.956 1.00 49.38 231 LEU A C 1
ATOM 1452 O O . LEU A 1 208 ? 31.420 60.546 6.013 1.00 49.91 231 LEU A O 1
ATOM 1457 N N . PRO A 1 209 ? 30.453 60.998 8.025 1.00 44.39 232 PRO A N 1
ATOM 1458 C CA . PRO A 1 209 ? 31.110 62.328 8.120 1.00 43.83 232 PRO A CA 1
ATOM 1459 C C . PRO A 1 209 ? 32.638 62.172 8.099 1.00 47.60 232 PRO A C 1
ATOM 1460 O O . PRO A 1 209 ? 33.175 61.322 8.826 1.00 44.76 232 PRO A O 1
ATOM 1464 N N . ARG A 1 210 ? 33.335 62.941 7.235 1.00 44.00 233 ARG A N 1
ATOM 1465 C CA . ARG A 1 210 ? 34.784 62.800 7.077 1.00 44.24 233 ARG A CA 1
ATOM 1466 C C . ARG A 1 210 ? 35.614 63.909 7.753 1.00 48.93 233 ARG A C 1
ATOM 1467 O O . ARG A 1 210 ? 36.778 63.690 8.060 1.00 48.17 233 ARG A O 1
ATOM 1475 N N . GLU A 1 211 ? 35.042 65.094 7.950 1.00 47.27 234 GLU A N 1
ATOM 1476 C CA . GLU A 1 211 ? 35.795 66.217 8.521 1.00 47.64 234 GLU A CA 1
ATOM 1477 C C . GLU A 1 211 ? 35.310 66.619 9.888 1.00 47.90 234 GLU A C 1
ATOM 1478 O O . GLU A 1 211 ? 36.101 67.096 10.687 1.00 48.98 234 GLU A O 1
ATOM 1484 N N . ASN A 1 212 ? 34.005 66.478 10.149 1.00 42.50 235 ASN A N 1
ATOM 1485 C CA . ASN A 1 212 ? 33.411 66.902 11.398 1.00 43.05 235 ASN A CA 1
ATOM 1486 C C . ASN A 1 212 ? 32.383 65.936 11.924 1.00 44.07 235 ASN A C 1
ATOM 1487 O O . ASN A 1 212 ? 31.670 65.285 11.165 1.00 42.41 235 ASN A O 1
ATOM 1492 N N . LEU A 1 213 ? 32.304 65.869 13.227 1.00 39.28 236 LEU A N 1
ATOM 1493 C CA . LEU A 1 213 ? 31.250 65.182 13.956 1.00 39.26 236 LEU A CA 1
ATOM 1494 C C . LEU A 1 213 ? 30.595 66.229 14.839 1.00 41.97 236 LEU A C 1
ATOM 1495 O O . LEU A 1 213 ? 31.219 67.255 15.129 1.00 41.47 236 LEU A O 1
ATOM 1500 N N . THR A 1 214 ? 29.386 65.965 15.308 1.00 37.77 237 THR A N 1
ATOM 1501 C CA . THR A 1 214 ? 28.760 66.851 16.282 1.00 37.46 237 THR A CA 1
ATOM 1502 C C . THR A 1 214 ? 28.448 66.034 17.519 1.00 39.86 237 THR A C 1
ATOM 1503 O O . THR A 1 214 ? 28.541 64.810 17.492 1.00 37.02 237 THR A O 1
ATOM 1507 N N . ASN A 1 215 ? 27.986 66.721 18.572 1.00 37.00 238 ASN A N 1
ATOM 1508 C CA . ASN A 1 215 ? 27.489 66.117 19.772 1.00 36.01 238 ASN A CA 1
ATOM 1509 C C . ASN A 1 215 ? 26.517 67.057 20.428 1.00 38.04 238 ASN A C 1
ATOM 1510 O O . ASN A 1 215 ? 26.623 68.286 20.298 1.00 37.48 238 ASN A O 1
ATOM 1515 N N . VAL A 1 216 ? 25.549 66.457 21.116 1.00 34.48 239 VAL A N 1
ATOM 1516 C CA . VAL A 1 216 ? 24.538 67.136 21.925 1.00 34.33 239 VAL A CA 1
ATOM 1517 C C . VAL A 1 216 ? 24.671 66.475 23.259 1.00 37.04 239 VAL A C 1
ATOM 1518 O O . VAL A 1 216 ? 24.229 65.337 23.418 1.00 36.02 239 VAL A O 1
ATOM 1522 N N . ASN A 1 217 ? 25.376 67.102 24.167 1.00 33.60 240 ASN A N 1
ATOM 1523 C CA . ASN A 1 217 ? 25.544 66.493 25.461 1.00 34.97 240 ASN A CA 1
ATOM 1524 C C . ASN A 1 217 ? 24.467 67.028 26.409 1.00 41.16 240 ASN A C 1
ATOM 1525 O O . ASN A 1 217 ? 24.514 68.191 26.821 1.00 41.08 240 ASN A O 1
ATOM 1530 N N . TYR A 1 218 ? 23.531 66.161 26.777 1.00 40.46 241 TYR A N 1
ATOM 1531 C CA . TYR A 1 218 ? 22.449 66.491 27.713 1.00 42.74 241 TYR A CA 1
ATOM 1532 C C . TYR A 1 218 ? 22.635 65.716 29.052 1.00 49.43 241 TYR A C 1
ATOM 1533 O O . TYR A 1 218 ? 21.668 65.481 29.769 1.00 51.49 241 TYR A O 1
ATOM 1542 N N . GLY A 1 219 ? 23.885 65.388 29.395 1.00 44.72 242 GLY A N 1
ATOM 1543 C CA . GLY A 1 219 ? 24.198 64.720 30.657 1.00 46.13 242 GLY A CA 1
ATOM 1544 C C . GLY A 1 219 ? 24.884 63.369 30.597 1.00 51.59 242 GLY A C 1
ATOM 1545 O O . GLY A 1 219 ? 25.409 62.911 31.625 1.00 54.12 242 GLY A O 1
ATOM 1546 N N . GLN A 1 220 ? 24.906 62.714 29.409 1.00 46.70 243 GLN A N 1
ATOM 1547 C CA . GLN A 1 220 ? 25.583 61.396 29.232 1.00 46.48 243 GLN A CA 1
ATOM 1548 C C . GLN A 1 220 ? 27.104 61.535 29.476 1.00 48.51 243 GLN A C 1
ATOM 1549 O O . GLN A 1 220 ? 27.652 62.617 29.264 1.00 47.48 243 GLN A O 1
ATOM 1555 N N . ASN A 1 221 ? 27.782 60.470 29.967 1.00 48.36 244 ASN A N 1
ATOM 1556 C CA . ASN A 1 221 ? 29.239 60.489 30.190 1.00 49.22 244 ASN A CA 1
ATOM 1557 C C . ASN A 1 221 ? 29.973 60.756 28.909 1.00 54.35 244 ASN A C 1
ATOM 1558 O O . ASN A 1 221 ? 29.572 60.220 27.874 1.00 52.64 244 ASN A O 1
ATOM 1563 N N . GLU A 1 222 ? 31.019 61.596 28.970 1.00 53.05 245 GLU A N 1
ATOM 1564 C CA . GLU A 1 222 ? 31.850 61.964 27.819 1.00 53.76 245 GLU A CA 1
ATOM 1565 C C . GLU A 1 222 ? 33.328 61.840 28.225 1.00 61.53 245 GLU A C 1
ATOM 1566 O O . GLU A 1 222 ? 34.048 62.837 28.377 1.00 62.04 245 GLU A O 1
ATOM 1572 N N . ASN A 1 223 ? 33.761 60.597 28.411 1.00 58.93 246 ASN A N 1
ATOM 1573 C CA . ASN A 1 223 ? 35.096 60.300 28.896 1.00 60.66 246 ASN A CA 1
ATOM 1574 C C . ASN A 1 223 ? 36.034 59.779 27.828 1.00 65.18 246 ASN A C 1
ATOM 1575 O O . ASN A 1 223 ? 35.788 58.750 27.181 1.00 63.76 246 ASN A O 1
ATOM 1580 N N . VAL A 1 224 ? 37.176 60.466 27.747 1.00 62.30 247 VAL A N 1
ATOM 1581 C CA . VAL A 1 224 ? 38.270 60.220 26.831 1.00 62.39 247 VAL A CA 1
ATOM 1582 C C . VAL A 1 224 ? 38.849 58.791 27.000 1.00 65.69 247 VAL A C 1
ATOM 1583 O O . VAL A 1 224 ? 39.505 58.339 26.073 1.00 65.86 247 VAL A O 1
ATOM 1587 N N . HIS A 1 225 ? 38.573 58.086 28.141 1.00 61.99 248 HIS A N 1
ATOM 1588 C CA . HIS A 1 225 ? 39.110 56.746 28.453 1.00 63.74 248 HIS A CA 1
ATOM 1589 C C . HIS A 1 225 ? 38.137 55.570 28.165 1.00 60.66 248 HIS A C 1
ATOM 1590 O O . HIS A 1 225 ? 38.521 54.417 28.368 1.00 59.21 248 HIS A O 1
ATOM 1597 N N . SER A 1 226 ? 36.910 55.836 27.683 1.00 52.13 249 SER A N 1
ATOM 1598 C CA . SER A 1 226 ? 35.980 54.736 27.377 1.00 51.11 249 SER A CA 1
ATOM 1599 C C . SER A 1 226 ? 36.551 53.818 26.256 1.00 53.83 249 SER A C 1
ATOM 1600 O O . SER A 1 226 ? 37.136 54.309 25.272 1.00 51.61 249 SER A O 1
ATOM 1603 N N . ASN A 1 227 ? 36.365 52.505 26.409 1.00 50.32 250 ASN A N 1
ATOM 1604 C CA . ASN A 1 227 ? 36.807 51.527 25.424 1.00 50.45 250 ASN A CA 1
ATOM 1605 C C . ASN A 1 227 ? 35.632 51.137 24.531 1.00 50.79 250 ASN A C 1
ATOM 1606 O O . ASN A 1 227 ? 35.762 50.258 23.678 1.00 48.20 250 ASN A O 1
ATOM 1611 N N . THR A 1 228 ? 34.498 51.855 24.680 1.00 47.58 251 THR A N 1
ATOM 1612 C CA . THR A 1 228 ? 33.319 51.709 23.813 1.00 45.58 251 THR A CA 1
ATOM 1613 C C . THR A 1 228 ? 32.891 53.101 23.360 1.00 46.21 251 THR A C 1
ATOM 1614 O O . THR A 1 228 ? 33.218 54.088 24.029 1.00 45.59 251 THR A O 1
ATOM 1618 N N . LYS A 1 229 ? 32.232 53.195 22.199 1.00 41.22 252 LYS A N 1
ATOM 1619 C CA . LYS A 1 229 ? 31.773 54.488 21.684 1.00 39.59 252 LYS A CA 1
ATOM 1620 C C . LYS A 1 229 ? 30.636 54.257 20.735 1.00 45.91 252 LYS A C 1
ATOM 1621 O O . LYS A 1 229 ? 30.631 53.277 19.984 1.00 46.71 252 LYS A O 1
ATOM 1627 N N . VAL A 1 230 ? 29.659 55.167 20.751 1.00 42.49 253 VAL A N 1
ATOM 1628 C CA . VAL A 1 230 ? 28.477 55.050 19.907 1.00 41.64 253 VAL A CA 1
ATOM 1629 C C . VAL A 1 230 ? 28.263 56.381 19.170 1.00 42.45 253 VAL A C 1
ATOM 1630 O O . VAL A 1 230 ? 28.339 57.445 19.801 1.00 37.83 253 VAL A O 1
ATOM 1634 N N . ILE A 1 231 ? 28.055 56.302 17.840 1.00 38.43 254 ILE A N 1
ATOM 1635 C CA . ILE A 1 231 ? 27.745 57.437 16.973 1.00 36.75 254 ILE A CA 1
ATOM 1636 C C . ILE A 1 231 ? 26.304 57.268 16.521 1.00 40.59 254 ILE A C 1
ATOM 1637 O O . ILE A 1 231 ? 26.012 56.363 15.740 1.00 40.46 254 ILE A O 1
ATOM 1642 N N . GLU A 1 232 ? 25.394 58.113 17.035 1.00 37.94 255 GLU A N 1
ATOM 1643 C CA . GLU A 1 232 ? 24.003 58.085 16.608 1.00 37.06 255 GLU A CA 1
ATOM 1644 C C . GLU A 1 232 ? 23.818 59.219 15.588 1.00 41.90 255 GLU A C 1
ATOM 1645 O O . GLU A 1 232 ? 24.060 60.380 15.910 1.00 40.50 255 GLU A O 1
ATOM 1664 N N . LYS A 1 234 ? 21.360 61.331 13.178 1.00 44.15 257 LYS A N 1
ATOM 1665 C CA . LYS A 1 234 ? 19.956 61.738 13.092 1.00 44.50 257 LYS A CA 1
ATOM 1666 C C . LYS A 1 234 ? 19.749 62.833 12.072 1.00 48.89 257 LYS A C 1
ATOM 1667 O O . LYS A 1 234 ? 20.574 63.732 11.949 1.00 46.66 257 LYS A O 1
ATOM 1673 N N . GLY A 1 235 ? 18.620 62.770 11.377 1.00 50.17 258 GLY A N 1
ATOM 1674 C CA . GLY A 1 235 ? 18.262 63.750 10.359 1.00 51.13 258 GLY A CA 1
ATOM 1675 C C . GLY A 1 235 ? 17.317 64.816 10.868 1.00 59.07 258 GLY A C 1
ATOM 1676 O O . GLY A 1 235 ? 16.865 64.763 12.015 1.00 58.52 258 GLY A O 1
ATOM 1677 N N . PHE A 1 236 ? 16.999 65.784 10.002 1.00 60.32 259 PHE A N 1
ATOM 1678 C CA . PHE A 1 236 ? 16.087 66.885 10.321 1.00 61.80 259 PHE A CA 1
ATOM 1679 C C . PHE A 1 236 ? 14.734 66.712 9.605 1.00 73.50 259 PHE A C 1
ATOM 1680 O O . PHE A 1 236 ? 14.606 67.039 8.419 1.00 75.73 259 PHE A O 1
ATOM 1688 N N . GLY A 1 237 ? 13.745 66.199 10.343 1.00 72.57 260 GLY A N 1
ATOM 1689 C CA . GLY A 1 237 ? 12.377 65.998 9.865 1.00 74.55 260 GLY A CA 1
ATOM 1690 C C . GLY A 1 237 ? 12.195 65.007 8.730 1.00 79.94 260 GLY A C 1
ATOM 1691 O O . GLY A 1 237 ? 11.204 65.098 7.992 1.00 81.76 260 GLY A O 1
ATOM 1692 N N . ASN A 1 238 ? 13.144 64.051 8.582 1.00 73.62 261 ASN A N 1
ATOM 1693 C CA . ASN A 1 238 ? 13.095 63.006 7.552 1.00 73.26 261 ASN A CA 1
ATOM 1694 C C . ASN A 1 238 ? 13.013 61.596 8.188 1.00 75.86 261 ASN A C 1
ATOM 1695 O O . ASN A 1 238 ? 12.890 60.600 7.468 1.00 76.97 261 ASN A O 1
ATOM 1700 N N . GLY A 1 239 ? 13.089 61.535 9.520 1.00 69.35 262 GLY A N 1
ATOM 1701 C CA . GLY A 1 239 ? 13.027 60.293 10.290 1.00 67.97 262 GLY A CA 1
ATOM 1702 C C . GLY A 1 239 ? 14.247 59.390 10.192 1.00 67.26 262 GLY A C 1
ATOM 1703 O O . GLY A 1 239 ? 14.200 58.247 10.663 1.00 68.25 262 GLY A O 1
ATOM 1704 N N . PHE A 1 240 ? 15.344 59.881 9.567 1.00 57.28 263 PHE A N 1
ATOM 1705 C CA . PHE A 1 240 ? 16.586 59.128 9.398 1.00 54.16 263 PHE A CA 1
ATOM 1706 C C . PHE A 1 240 ? 17.273 58.909 10.746 1.00 54.10 263 PHE A C 1
ATOM 1707 O O . PHE A 1 240 ? 17.455 59.849 11.535 1.00 52.72 263 PHE A O 1
ATOM 1715 N N . ASN A 1 241 ? 17.639 57.660 11.005 1.00 48.18 264 ASN A N 1
ATOM 1716 C CA . ASN A 1 241 ? 18.340 57.299 12.213 1.00 47.57 264 ASN A CA 1
ATOM 1717 C C . ASN A 1 241 ? 19.221 56.076 11.939 1.00 49.49 264 ASN A C 1
ATOM 1718 O O . ASN A 1 241 ? 18.709 54.996 11.620 1.00 50.38 264 ASN A O 1
ATOM 1723 N N . ASN A 1 242 ? 20.542 56.281 11.980 1.00 42.77 265 ASN A N 1
ATOM 1724 C CA . ASN A 1 242 ? 21.551 55.222 11.842 1.00 41.57 265 ASN A CA 1
ATOM 1725 C C . ASN A 1 242 ? 22.467 55.255 13.049 1.00 46.62 265 ASN A C 1
ATOM 1726 O O . ASN A 1 242 ? 22.962 56.330 13.397 1.00 47.22 265 ASN A O 1
ATOM 1731 N N . THR A 1 243 ? 22.728 54.101 13.681 1.00 41.20 266 THR A N 1
ATOM 1732 C CA . THR A 1 243 ? 23.625 54.105 14.831 1.00 40.89 266 THR A CA 1
ATOM 1733 C C . THR A 1 243 ? 24.818 53.190 14.588 1.00 41.35 266 THR A C 1
ATOM 1734 O O . THR A 1 243 ? 24.650 52.067 14.102 1.00 38.35 266 THR A O 1
ATOM 1738 N N . LEU A 1 244 ? 26.030 53.668 14.974 1.00 39.24 267 LEU A N 1
ATOM 1739 C CA . LEU A 1 244 ? 27.247 52.874 14.832 1.00 39.80 267 LEU A CA 1
ATOM 1740 C C . LEU A 1 244 ? 27.863 52.605 16.195 1.00 43.39 267 LEU A C 1
ATOM 1741 O O . LEU A 1 244 ? 28.145 53.535 16.948 1.00 41.34 267 LEU A O 1
ATOM 1746 N N . TYR A 1 245 ? 28.136 51.322 16.478 1.00 40.69 268 TYR A N 1
ATOM 1747 C CA . TYR A 1 245 ? 28.689 50.859 17.754 1.00 41.68 268 TYR A CA 1
ATOM 1748 C C . TYR A 1 245 ? 30.134 50.402 17.605 1.00 42.17 268 TYR A C 1
ATOM 1749 O O . TYR A 1 245 ? 30.421 49.484 16.836 1.00 38.41 268 TYR A O 1
ATOM 1758 N N . PHE A 1 246 ? 31.046 51.075 18.326 1.00 40.06 269 PHE A N 1
ATOM 1759 C CA . PHE A 1 246 ? 32.469 50.764 18.262 1.00 40.13 269 PHE A CA 1
ATOM 1760 C C . PHE A 1 246 ? 32.987 50.255 19.603 1.00 46.06 269 PHE A C 1
ATOM 1761 O O . PHE A 1 246 ? 32.417 50.560 20.655 1.00 45.50 269 PHE A O 1
ATOM 1769 N N . GLU A 1 247 ? 34.081 49.493 19.550 1.00 43.68 270 GLU A N 1
ATOM 1770 C CA . GLU A 1 247 ? 34.741 48.924 20.728 1.00 46.27 270 GLU A CA 1
ATOM 1771 C C . GLU A 1 247 ? 36.212 48.734 20.449 1.00 48.34 270 GLU A C 1
ATOM 1772 O O . GLU A 1 247 ? 36.564 48.270 19.355 1.00 47.37 270 GLU A O 1
ATOM 1778 N N . ARG A 1 248 ? 37.059 49.117 21.421 1.00 43.79 271 ARG A N 1
ATOM 1779 C CA . ARG A 1 248 ? 38.500 48.958 21.349 1.00 45.97 271 ARG A CA 1
ATOM 1780 C C . ARG A 1 248 ? 38.797 47.522 21.806 1.00 52.26 271 ARG A C 1
ATOM 1781 O O . ARG A 1 248 ? 38.652 47.198 22.981 1.00 52.96 271 ARG A O 1
ATOM 1789 N N . ARG A 1 249 ? 39.107 46.647 20.843 1.00 48.69 272 ARG A N 1
ATOM 1790 C CA . ARG A 1 249 ? 39.344 45.205 21.046 1.00 50.13 272 ARG A CA 1
ATOM 1791 C C . ARG A 1 249 ? 40.823 44.898 20.868 1.00 50.57 272 ARG A C 1
ATOM 1792 O O . ARG A 1 249 ? 41.353 45.159 19.789 1.00 48.86 272 ARG A O 1
ATOM 1800 N N . HIS A 1 250 ? 41.504 44.373 21.907 1.00 49.22 273 HIS A N 1
ATOM 1801 C CA . HIS A 1 250 ? 42.948 44.075 21.866 1.00 49.60 273 HIS A CA 1
ATOM 1802 C C . HIS A 1 250 ? 43.749 45.300 21.293 1.00 51.76 273 HIS A C 1
ATOM 1803 O O . HIS A 1 250 ? 44.605 45.150 20.417 1.00 51.39 273 HIS A O 1
ATOM 1810 N N . GLY A 1 251 ? 43.411 46.488 21.812 1.00 48.40 274 GLY A N 1
ATOM 1811 C CA . GLY A 1 251 ? 44.029 47.771 21.508 1.00 48.04 274 GLY A CA 1
ATOM 1812 C C . GLY A 1 251 ? 43.555 48.517 20.278 1.00 53.08 274 GLY A C 1
ATOM 1813 O O . GLY A 1 251 ? 43.997 49.651 20.060 1.00 52.87 274 GLY A O 1
ATOM 1814 N N . LEU A 1 252 ? 42.652 47.909 19.465 1.00 48.09 275 LEU A N 1
ATOM 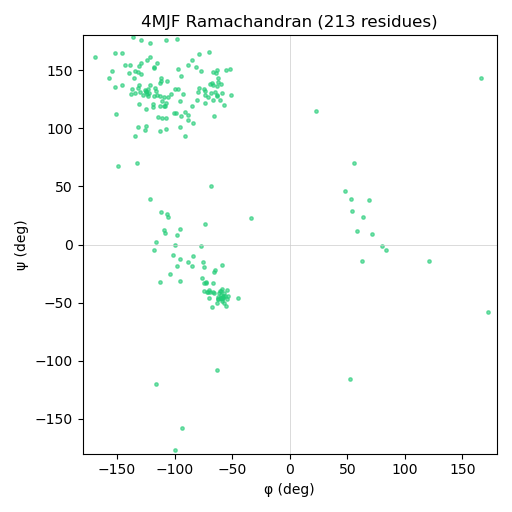1815 C CA . LEU A 1 252 ? 42.182 48.538 18.231 1.00 46.44 275 LEU A CA 1
ATOM 1816 C C . LEU A 1 252 ? 40.705 48.710 18.202 1.00 46.79 275 LEU A C 1
ATOM 1817 O O . LEU A 1 252 ? 39.965 47.746 18.425 1.00 46.14 275 LEU A O 1
ATOM 1822 N N . TRP A 1 253 ? 40.261 49.933 17.865 1.00 41.62 276 TRP A N 1
ATOM 1823 C CA . TRP A 1 253 ? 38.858 50.207 17.712 1.00 41.52 276 TRP A CA 1
ATOM 1824 C C . TRP A 1 253 ? 38.351 49.446 16.504 1.00 45.07 276 TRP A C 1
ATOM 1825 O O . TRP A 1 253 ? 39.024 49.410 15.470 1.00 43.03 276 TRP A O 1
ATOM 1836 N N . LYS A 1 254 ? 37.161 48.867 16.640 1.00 41.74 277 LYS A N 1
ATOM 1837 C CA . LYS A 1 254 ? 36.485 48.118 15.580 1.00 39.88 277 LYS A CA 1
ATOM 1838 C C . LYS A 1 254 ? 35.054 48.526 15.513 1.00 41.96 277 LYS A C 1
ATOM 1839 O O . LYS A 1 254 ? 34.464 48.837 16.559 1.00 41.23 277 LYS A O 1
ATOM 1845 N N . LEU A 1 255 ? 34.464 48.471 14.310 1.00 38.09 278 LEU A N 1
ATOM 1846 C CA . LEU A 1 255 ? 33.021 48.651 14.162 1.00 37.28 278 LEU A CA 1
ATOM 1847 C C . LEU A 1 255 ? 32.375 47.328 14.556 1.00 41.70 278 LEU A C 1
ATOM 1848 O O . LEU A 1 255 ? 32.634 46.311 13.904 1.00 40.83 278 LEU A O 1
ATOM 1861 N N . GLN A 1 257 ? 28.739 46.986 15.361 1.00 42.78 280 GLN A N 1
ATOM 1862 C CA . GLN A 1 257 ? 27.348 46.899 14.914 1.00 42.21 280 GLN A CA 1
ATOM 1863 C C . GLN A 1 257 ? 26.867 48.169 14.217 1.00 44.68 280 GLN A C 1
ATOM 1864 O O . GLN A 1 257 ? 27.288 49.274 14.533 1.00 41.94 280 GLN A O 1
ATOM 1870 N N . PHE A 1 258 ? 25.973 47.977 13.259 1.00 42.77 281 PHE A N 1
ATOM 1871 C CA . PHE A 1 258 ? 25.335 49.025 12.492 1.00 40.18 281 PHE A CA 1
ATOM 1872 C C . PHE A 1 258 ? 23.853 48.821 12.650 1.00 46.76 281 PHE A C 1
ATOM 1873 O O . PHE A 1 258 ? 23.332 47.779 12.270 1.00 46.94 281 PHE A O 1
ATOM 1881 N N . GLU A 1 259 ? 23.172 49.789 13.253 1.00 45.51 282 GLU A N 1
ATOM 1882 C CA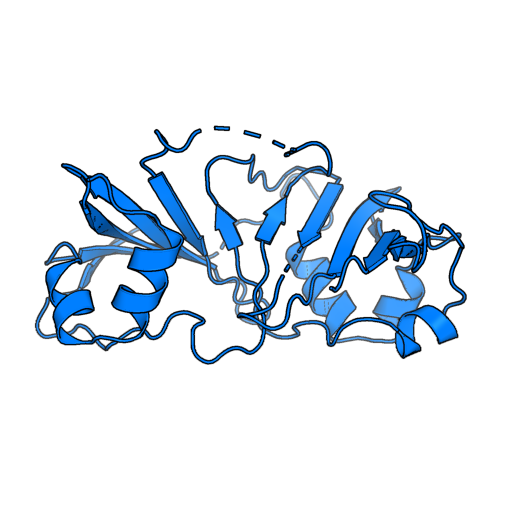 . GLU A 1 259 ? 21.735 49.686 13.333 1.00 47.01 282 GLU A CA 1
ATOM 1883 C C . GLU A 1 259 ? 21.090 50.852 12.542 1.00 49.96 282 GLU A C 1
ATOM 1884 O O . GLU A 1 259 ? 21.561 51.999 12.579 1.00 47.24 282 GLU A O 1
ATOM 1890 N N . ASP A 1 260 ? 20.112 50.479 11.703 1.00 46.65 283 ASP A N 1
ATOM 1891 C CA . ASP A 1 260 ? 19.330 51.363 10.855 1.00 46.87 283 ASP A CA 1
ATOM 1892 C C . ASP A 1 260 ? 17.898 51.366 11.365 1.00 57.54 283 ASP A C 1
ATOM 1893 O O . ASP A 1 260 ? 17.133 50.453 11.039 1.00 58.46 283 ASP A O 1
ATOM 1898 N N . LEU A 1 261 ? 17.537 52.384 12.163 1.00 57.77 284 LEU A N 1
ATOM 1899 C CA . LEU A 1 261 ? 16.190 52.529 12.728 1.00 60.96 284 LEU A CA 1
ATOM 1900 C C . LEU A 1 261 ? 15.424 53.660 12.017 1.00 68.85 284 LEU A C 1
ATOM 1901 O O . LEU A 1 261 ? 14.520 54.258 12.609 1.00 69.98 284 LEU A O 1
ATOM 1906 N N . SER A 1 262 ? 15.784 53.943 10.740 1.00 67.75 285 SER A N 1
ATOM 1907 C CA . SER A 1 262 ? 15.188 55.011 9.930 1.00 69.19 285 SER A CA 1
ATOM 1908 C C . SER A 1 262 ? 13.704 54.775 9.677 1.00 79.08 285 SER A C 1
ATOM 1909 O O . SER A 1 262 ? 13.322 53.688 9.226 1.00 79.87 285 SER A O 1
ATOM 1912 N N . ASP A 1 263 ? 12.877 55.805 9.966 1.00 78.35 286 ASP A N 1
ATOM 1913 C CA . ASP A 1 263 ? 11.420 55.791 9.766 1.00 85.61 286 ASP A CA 1
ATOM 1914 C C . ASP A 1 263 ? 11.073 55.961 8.289 1.00 104.29 286 ASP A C 1
ATOM 1915 O O . ASP A 1 263 ? 11.807 56.685 7.576 1.00 105.47 286 ASP A O 1
#